Protein AF-A0A920HCJ8-F1 (afdb_monomer)

Mean predicted aligned error: 14.23 Å

Structure (mmCIF, N/CA/C/O backbone):
data_AF-A0A920HCJ8-F1
#
_entry.id   AF-A0A920HCJ8-F1
#
loop_
_atom_site.group_PDB
_atom_site.id
_atom_site.type_symbol
_atom_site.label_atom_id
_atom_site.label_alt_id
_atom_site.label_comp_id
_atom_site.label_asym_id
_atom_site.label_entity_id
_atom_site.label_seq_id
_atom_site.pdbx_PDB_ins_code
_atom_site.Cartn_x
_atom_site.Cartn_y
_atom_site.Cartn_z
_atom_site.occupancy
_atom_site.B_iso_or_equiv
_atom_site.auth_seq_id
_atom_site.auth_comp_id
_atom_site.auth_asym_id
_atom_site.auth_atom_id
_atom_site.pdbx_PDB_model_num
ATOM 1 N N . MET A 1 1 ? -16.120 -20.725 -10.514 1.00 60.97 1 MET A N 1
ATOM 2 C CA . MET A 1 1 ? -16.090 -22.097 -9.954 1.00 60.97 1 MET A CA 1
ATOM 3 C C . MET A 1 1 ? -16.339 -23.081 -11.097 1.00 60.97 1 MET A C 1
ATOM 5 O O . MET A 1 1 ? -17.174 -22.766 -11.933 1.00 60.97 1 MET A O 1
ATOM 9 N N . ASN A 1 2 ? -15.599 -24.190 -11.223 1.00 73.88 2 ASN A N 1
ATOM 10 C CA . ASN A 1 2 ? -15.767 -25.123 -12.354 1.00 73.88 2 ASN A CA 1
ATOM 11 C C . ASN A 1 2 ? -16.907 -26.136 -12.095 1.00 73.88 2 ASN A C 1
ATOM 13 O O . ASN A 1 2 ? -17.261 -26.405 -10.947 1.00 73.88 2 ASN A O 1
ATOM 17 N N . GLY A 1 3 ? -17.492 -26.701 -13.159 1.00 80.06 3 GLY A N 1
ATOM 18 C CA . GLY A 1 3 ? -18.642 -27.615 -13.047 1.00 80.06 3 GLY A CA 1
ATOM 19 C C . GLY A 1 3 ? -18.349 -28.904 -12.266 1.00 80.06 3 GLY A C 1
ATOM 20 O O . GLY A 1 3 ? -19.231 -29.440 -11.601 1.00 80.06 3 GLY A O 1
ATOM 21 N N . ALA A 1 4 ? -17.092 -29.360 -12.268 1.00 82.44 4 ALA A N 1
ATOM 22 C CA . ALA A 1 4 ? -16.659 -30.523 -11.497 1.00 82.44 4 ALA A CA 1
ATOM 23 C C . ALA A 1 4 ? -16.806 -30.309 -9.978 1.00 82.44 4 ALA A C 1
ATOM 25 O O . ALA A 1 4 ? -17.226 -31.226 -9.274 1.00 82.44 4 ALA A O 1
ATOM 26 N N . LEU A 1 5 ? -16.522 -29.103 -9.474 1.00 83.00 5 LEU A N 1
ATOM 27 C CA . LEU A 1 5 ? -16.681 -28.772 -8.055 1.00 83.00 5 LEU A CA 1
ATOM 28 C C . LEU A 1 5 ? -18.153 -28.670 -7.643 1.00 83.00 5 LEU A C 1
ATOM 30 O O . LEU A 1 5 ? -18.523 -29.201 -6.602 1.00 83.00 5 LEU A O 1
ATOM 34 N N . LEU A 1 6 ? -19.007 -28.072 -8.481 1.00 83.44 6 LEU A N 1
ATOM 35 C CA . LEU A 1 6 ? -20.452 -27.982 -8.217 1.00 83.44 6 LEU A CA 1
ATOM 36 C C . LEU A 1 6 ? -21.124 -29.358 -8.100 1.00 83.44 6 LEU A C 1
ATOM 38 O O . LEU A 1 6 ? -22.095 -29.501 -7.370 1.00 83.44 6 LEU A O 1
ATOM 42 N N . SER A 1 7 ? -20.588 -30.381 -8.774 1.00 87.88 7 SER A N 1
ATOM 43 C CA . SER A 1 7 ? -21.122 -31.749 -8.697 1.00 87.88 7 SER A CA 1
ATOM 44 C C . SER A 1 7 ? -20.817 -32.483 -7.382 1.00 87.88 7 SER A C 1
ATOM 46 O O . SER A 1 7 ? -21.395 -33.536 -7.127 1.00 87.88 7 SER A O 1
ATOM 48 N N . ARG A 1 8 ? -19.890 -31.964 -6.562 1.00 93.19 8 ARG A N 1
ATOM 49 C CA . ARG A 1 8 ? -19.404 -32.616 -5.329 1.00 93.19 8 ARG A CA 1
ATOM 50 C C . ARG A 1 8 ? -19.539 -31.745 -4.083 1.00 93.19 8 ARG A C 1
ATOM 52 O O . ARG A 1 8 ? -19.182 -32.195 -2.999 1.00 93.19 8 ARG A O 1
ATOM 59 N N . LEU A 1 9 ? -20.015 -30.512 -4.232 1.00 90.81 9 LEU A N 1
ATOM 60 C CA . LEU A 1 9 ? -20.154 -29.551 -3.146 1.00 90.81 9 LEU A CA 1
ATOM 61 C C . LEU A 1 9 ? -21.600 -29.084 -3.046 1.00 90.81 9 LEU A C 1
ATOM 63 O O . LEU A 1 9 ? -22.228 -28.741 -4.045 1.00 90.81 9 LEU A O 1
ATOM 67 N N . GLN A 1 10 ? -22.103 -29.031 -1.818 1.00 90.81 10 GLN A N 1
ATOM 68 C CA . GLN A 1 10 ? -23.392 -28.428 -1.526 1.00 90.81 10 GLN A CA 1
ATOM 69 C C . GLN A 1 10 ? -23.231 -26.907 -1.498 1.00 90.81 10 GLN A C 1
ATOM 71 O O . GLN A 1 10 ? -22.425 -26.373 -0.738 1.00 90.81 10 GLN A O 1
ATOM 76 N N . VAL A 1 11 ? -23.991 -26.209 -2.340 1.00 89.62 11 VAL A N 1
ATOM 77 C CA . VAL A 1 11 ? -24.037 -24.745 -2.342 1.00 89.62 11 VAL A CA 1
ATOM 78 C C . VAL A 1 11 ? -25.153 -24.307 -1.406 1.00 89.62 11 VAL A C 1
ATOM 80 O O . VAL A 1 11 ? -26.310 -24.673 -1.602 1.00 89.62 11 VAL A O 1
ATOM 83 N N . LEU A 1 12 ? -24.794 -23.531 -0.389 1.00 94.00 12 LEU A N 1
ATOM 84 C CA . LEU A 1 12 ? -25.735 -22.920 0.541 1.00 94.00 12 LEU A CA 1
ATOM 85 C C . LEU A 1 12 ? -25.806 -21.424 0.248 1.00 94.00 12 LEU A C 1
ATOM 87 O O . LEU A 1 12 ? -24.774 -20.766 0.111 1.00 94.00 12 LEU A O 1
ATOM 91 N N . VAL A 1 13 ? -27.025 -20.897 0.149 1.00 89.94 13 VAL A N 1
ATOM 92 C CA . VAL A 1 13 ? -27.260 -19.454 0.085 1.00 89.94 13 VAL A CA 1
ATOM 93 C C . VAL A 1 13 ? -27.390 -18.958 1.516 1.00 89.94 13 VAL A C 1
ATOM 95 O O . VAL A 1 13 ? -28.238 -19.440 2.264 1.00 89.94 13 VAL A O 1
ATOM 98 N N . LEU A 1 14 ? -26.528 -18.020 1.895 1.00 92.12 14 LEU A N 1
ATOM 99 C CA . LEU A 1 14 ? -26.624 -17.316 3.166 1.00 92.12 14 LEU A CA 1
ATOM 100 C C . LEU A 1 14 ? -27.266 -15.954 2.918 1.00 92.12 14 LEU A C 1
ATOM 102 O O . LEU A 1 14 ? -26.974 -15.300 1.916 1.00 92.12 14 LEU A O 1
ATOM 106 N N . HIS A 1 15 ? -28.137 -15.546 3.832 1.00 88.19 15 HIS A N 1
ATOM 107 C CA . HIS A 1 15 ? -28.760 -14.230 3.817 1.00 88.19 15 HIS A CA 1
ATOM 108 C C . HIS A 1 15 ? -28.046 -13.298 4.805 1.00 88.19 15 HIS A C 1
ATOM 110 O O . HIS A 1 15 ? -27.474 -13.793 5.782 1.00 88.19 15 HIS A O 1
ATOM 116 N N . PRO A 1 16 ? -28.071 -11.974 4.565 1.00 86.69 16 PRO A N 1
ATOM 117 C CA . PRO A 1 16 ? -27.632 -10.996 5.553 1.00 86.69 16 PRO A CA 1
ATOM 118 C C . PRO A 1 16 ? -28.356 -11.206 6.883 1.00 86.69 16 PRO A C 1
ATOM 120 O O . PRO A 1 16 ? -29.522 -11.608 6.905 1.00 86.69 16 PRO A O 1
ATOM 123 N N . LEU A 1 17 ? -27.655 -10.944 7.984 1.00 94.38 17 LEU A N 1
ATOM 124 C CA . LEU A 1 17 ? -28.251 -11.022 9.311 1.00 94.38 17 LEU A CA 1
ATOM 125 C C . LEU A 1 17 ? -29.300 -9.921 9.470 1.00 94.38 17 LEU A C 1
ATOM 127 O O . LEU A 1 17 ? -29.073 -8.778 9.079 1.00 94.38 17 LEU A O 1
ATOM 131 N N . ASP A 1 18 ? -30.441 -10.256 10.062 1.00 93.62 18 ASP A N 1
ATOM 132 C CA . ASP A 1 18 ? -31.405 -9.235 10.447 1.00 93.62 18 ASP A CA 1
ATOM 133 C C . ASP A 1 18 ? -30.929 -8.477 11.699 1.00 93.62 18 ASP A C 1
ATOM 135 O O . ASP A 1 18 ? -29.973 -8.857 12.385 1.00 93.62 18 ASP A O 1
ATOM 139 N N . THR A 1 19 ? -31.603 -7.370 12.006 1.00 92.56 19 THR A N 1
ATOM 140 C CA . THR A 1 19 ? -31.267 -6.536 13.165 1.00 92.56 19 THR A CA 1
ATOM 141 C C . THR A 1 19 ? -31.318 -7.325 14.475 1.00 92.56 19 THR A C 1
ATOM 143 O O . THR A 1 19 ? -30.506 -7.082 15.362 1.00 92.56 19 THR A O 1
ATOM 146 N N . VAL A 1 20 ? -32.225 -8.300 14.598 1.00 96.06 20 VAL A N 1
ATOM 147 C CA . VAL A 1 20 ? -32.363 -9.124 15.808 1.00 96.06 20 VAL A CA 1
ATOM 148 C C . VAL A 1 20 ? -31.129 -10.008 15.998 1.00 96.06 20 VAL A C 1
ATOM 150 O O . VAL A 1 20 ? -30.543 -10.018 17.080 1.00 96.06 20 VAL A O 1
ATOM 153 N N . ALA A 1 21 ? -30.683 -10.687 14.942 1.00 97.19 21 ALA A N 1
ATOM 154 C CA . ALA A 1 21 ? -29.476 -11.501 14.956 1.00 97.19 21 ALA A CA 1
ATOM 155 C C . ALA A 1 21 ? -28.216 -10.661 15.220 1.00 97.19 21 ALA A C 1
ATOM 157 O O . ALA A 1 21 ? -27.329 -11.088 15.958 1.00 97.19 21 ALA A O 1
ATOM 158 N N . LEU A 1 22 ? -28.137 -9.446 14.670 1.00 97.00 22 LEU A N 1
ATOM 159 C CA . LEU A 1 22 ? -27.031 -8.522 14.946 1.00 97.00 22 LEU A CA 1
ATOM 160 C C . LEU A 1 22 ? -27.011 -8.072 16.413 1.00 97.00 22 LEU A C 1
ATOM 162 O O . LEU A 1 22 ? -25.954 -8.086 17.041 1.00 97.00 22 LEU A O 1
ATOM 166 N N . LEU A 1 23 ? -28.163 -7.734 16.994 1.00 97.31 23 LEU A N 1
ATOM 167 C CA . LEU A 1 23 ? -28.253 -7.398 18.418 1.00 97.31 23 LEU A CA 1
ATOM 168 C C . LEU A 1 23 ? -27.886 -8.591 19.312 1.00 97.31 23 LEU A C 1
ATOM 170 O O . LEU A 1 23 ? -27.255 -8.402 20.352 1.00 97.31 23 LEU A O 1
ATOM 174 N N . GLU A 1 24 ? -28.200 -9.819 18.894 1.00 97.75 24 GLU A N 1
ATOM 175 C CA . GLU A 1 24 ? -27.763 -11.024 19.601 1.00 97.75 24 GLU A CA 1
ATOM 176 C C . GLU A 1 24 ? -26.235 -11.195 19.553 1.00 97.75 24 GLU A C 1
ATOM 178 O O . GLU A 1 24 ? -25.614 -11.513 20.571 1.00 97.75 24 GLU A O 1
ATOM 183 N N . ILE A 1 25 ? -25.604 -10.938 18.402 1.00 97.81 25 ILE A N 1
ATOM 184 C CA . ILE A 1 25 ? -24.138 -10.928 18.279 1.00 97.81 25 ILE A CA 1
ATOM 185 C C . ILE A 1 25 ? -23.525 -9.866 19.194 1.00 97.81 25 ILE A C 1
ATOM 187 O O . ILE A 1 25 ? -22.570 -10.174 19.906 1.00 97.81 25 ILE A O 1
ATOM 191 N N . LEU A 1 26 ? -24.086 -8.652 19.225 1.00 97.44 26 LEU A N 1
ATOM 192 C CA . LEU A 1 26 ? -23.642 -7.579 20.117 1.00 97.44 26 LEU A CA 1
ATOM 193 C C . LEU A 1 26 ? -23.686 -8.023 21.587 1.00 97.44 26 LEU A C 1
ATOM 195 O O . LEU A 1 26 ? -22.692 -7.893 22.298 1.00 97.44 26 LEU A O 1
ATOM 199 N N . SER A 1 27 ? -24.799 -8.608 22.033 1.00 96.62 27 SER A N 1
ATOM 200 C CA . SER A 1 27 ? -24.924 -9.117 23.404 1.00 96.62 27 SER A CA 1
ATOM 201 C C . SER A 1 27 ? -23.908 -10.215 23.722 1.00 96.62 27 SER A C 1
ATOM 203 O O . SER A 1 27 ? -23.328 -10.220 24.807 1.00 96.62 27 SER A O 1
ATOM 205 N N . ARG A 1 28 ? -23.645 -11.136 22.786 1.00 97.44 28 ARG A N 1
ATOM 206 C CA . ARG A 1 28 ? -22.612 -12.170 22.965 1.00 97.44 28 ARG A CA 1
ATOM 207 C C . ARG A 1 28 ? -21.209 -11.567 23.044 1.00 97.44 28 ARG A C 1
ATOM 209 O O . ARG A 1 28 ? -20.401 -12.034 23.843 1.00 97.44 28 ARG A O 1
ATOM 216 N N . ALA A 1 29 ? -20.929 -10.533 22.252 1.00 96.31 29 ALA A N 1
ATOM 217 C CA . ALA A 1 29 ? -19.653 -9.829 22.280 1.00 96.31 29 ALA A CA 1
ATOM 218 C C . ALA A 1 29 ? -19.413 -9.148 23.636 1.00 96.31 29 ALA A C 1
ATOM 220 O O . ALA A 1 29 ? -18.341 -9.302 24.209 1.00 96.31 29 ALA A O 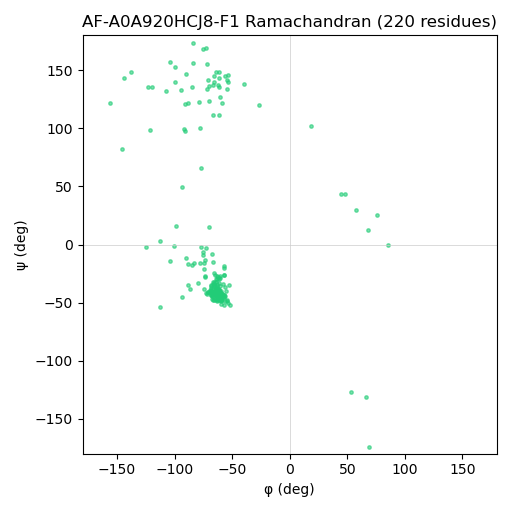1
ATOM 221 N N . GLU A 1 30 ? -20.421 -8.481 24.201 1.00 95.12 30 GLU A N 1
ATOM 222 C CA . GLU A 1 30 ? -20.334 -7.857 25.531 1.00 95.12 30 GLU A CA 1
ATOM 223 C C . GLU A 1 30 ? -20.091 -8.881 26.649 1.00 95.12 30 GLU A C 1
ATOM 225 O O . GLU A 1 30 ? -19.275 -8.649 27.541 1.00 95.12 30 GLU A O 1
ATOM 230 N N . ILE A 1 31 ? -20.745 -10.048 26.578 1.00 96.00 31 ILE A N 1
ATOM 231 C CA . ILE A 1 31 ? -20.495 -11.159 27.510 1.00 96.00 31 ILE A CA 1
ATOM 232 C C . ILE A 1 31 ? -19.038 -11.628 27.405 1.00 96.00 31 ILE A C 1
ATOM 234 O O . ILE A 1 31 ? -18.386 -11.825 28.428 1.00 96.00 31 ILE A O 1
ATOM 238 N N . GLN A 1 32 ? -18.520 -11.781 26.183 1.00 94.81 32 GLN A N 1
ATOM 239 C CA . GLN A 1 32 ? -17.147 -12.231 25.943 1.00 94.81 32 GLN A CA 1
ATOM 240 C C . GLN A 1 32 ? -16.100 -11.199 26.389 1.00 94.81 32 GLN A C 1
ATOM 242 O O . GLN A 1 32 ? -15.044 -11.578 26.892 1.00 94.81 32 GLN A O 1
ATOM 247 N N . LEU A 1 33 ? -16.394 -9.908 26.222 1.00 90.25 33 LEU A N 1
ATOM 248 C CA . LEU A 1 33 ? -15.559 -8.797 26.686 1.00 90.25 33 LEU A CA 1
ATOM 249 C C . LEU A 1 33 ? -15.641 -8.584 28.205 1.00 90.25 33 LEU A C 1
ATOM 251 O O . LEU A 1 33 ? -14.813 -7.877 28.774 1.00 90.25 33 LEU A O 1
ATOM 255 N N . GLY A 1 34 ? -16.647 -9.160 28.870 1.00 90.88 34 GLY A N 1
ATOM 256 C CA . GLY A 1 34 ? -16.898 -8.955 30.296 1.00 90.88 34 GLY A CA 1
ATOM 257 C C . GLY A 1 34 ? -17.363 -7.538 30.646 1.00 90.88 34 GLY A C 1
ATOM 258 O O . GLY A 1 34 ? -17.383 -7.178 31.822 1.00 90.88 34 GLY A O 1
ATOM 259 N N . THR A 1 35 ? -17.736 -6.728 29.652 1.00 89.12 35 THR A N 1
ATOM 260 C CA . THR A 1 35 ? -18.227 -5.363 29.847 1.00 89.12 35 THR A CA 1
ATOM 261 C C . THR A 1 35 ? -19.314 -5.027 28.835 1.00 89.12 35 THR A C 1
ATOM 263 O O . THR A 1 35 ? -19.256 -5.439 27.675 1.00 89.12 35 THR A O 1
ATOM 266 N N . ARG A 1 36 ? -20.314 -4.261 29.276 1.00 92.19 36 ARG A N 1
ATOM 267 C CA . ARG A 1 36 ? -21.363 -3.730 28.402 1.00 92.19 36 ARG A CA 1
ATOM 268 C C . ARG A 1 36 ? -20.857 -2.437 27.771 1.00 92.19 36 ARG A C 1
ATOM 270 O O . ARG A 1 36 ? -20.289 -1.603 28.474 1.00 92.19 36 ARG A O 1
ATOM 277 N N . LEU A 1 37 ? -21.072 -2.252 26.470 1.00 92.94 37 LEU A N 1
ATOM 278 C CA . LEU A 1 37 ? -20.744 -0.979 25.838 1.00 92.94 37 LEU A CA 1
ATOM 279 C C . LEU A 1 37 ? -21.666 0.118 26.401 1.00 92.94 37 LEU A C 1
ATOM 281 O O . LEU A 1 37 ? -22.862 -0.144 26.582 1.00 92.94 37 LEU A O 1
ATOM 285 N N . PRO A 1 38 ? -21.154 1.336 26.657 1.00 94.50 38 PRO A N 1
ATOM 286 C CA . PRO A 1 38 ? -21.944 2.438 27.199 1.00 94.50 38 PRO A CA 1
ATOM 287 C C . PRO A 1 38 ? -22.821 3.053 26.102 1.00 94.50 38 PRO A C 1
ATOM 289 O O . PRO A 1 38 ? -22.610 4.182 25.682 1.00 94.50 38 PRO A O 1
ATOM 292 N N . LEU A 1 39 ? -23.783 2.286 25.589 1.00 95.75 39 LEU A N 1
ATOM 293 C CA . LEU A 1 39 ? -24.698 2.669 24.514 1.00 95.75 39 LEU A CA 1
ATOM 294 C C . LEU A 1 39 ? -26.137 2.603 25.017 1.00 95.75 39 LEU A C 1
ATOM 296 O O . LEU A 1 39 ? -26.528 1.608 25.636 1.00 95.75 39 LEU A O 1
ATOM 300 N N . ASP A 1 40 ? -26.935 3.620 24.702 1.00 96.25 40 ASP A N 1
ATOM 301 C CA . ASP A 1 40 ? -28.381 3.544 24.884 1.00 96.25 40 ASP A CA 1
ATOM 302 C C . ASP A 1 40 ? -29.027 2.613 23.836 1.00 96.25 40 ASP A C 1
ATOM 304 O O . ASP A 1 40 ? -28.395 2.180 22.869 1.00 96.25 40 ASP A O 1
ATOM 308 N N . GLU A 1 41 ? -30.304 2.268 24.013 1.00 95.19 41 GLU A N 1
ATOM 309 C CA . GLU A 1 41 ? -30.983 1.341 23.096 1.00 95.19 41 GLU A CA 1
ATOM 310 C C . GLU A 1 41 ? -31.083 1.885 21.659 1.00 95.19 41 GLU A C 1
ATOM 312 O O . GLU A 1 41 ? -31.041 1.111 20.700 1.00 95.19 41 GLU A O 1
ATOM 317 N N . ASN A 1 42 ? -31.151 3.206 21.469 1.00 95.31 42 ASN A N 1
ATOM 318 C CA . ASN A 1 42 ? -31.166 3.798 20.131 1.00 95.31 42 ASN A CA 1
ATOM 319 C C . ASN A 1 42 ? -29.794 3.661 19.461 1.00 95.31 42 ASN A C 1
ATOM 321 O O . ASN A 1 42 ? -29.723 3.325 18.282 1.00 95.31 42 ASN A O 1
ATOM 325 N N . ALA A 1 43 ? -28.709 3.865 20.204 1.00 95.81 43 ALA A N 1
ATOM 326 C CA . ALA A 1 43 ? -27.336 3.717 19.751 1.00 95.81 43 ALA A CA 1
ATOM 327 C C . ALA A 1 43 ? -26.994 2.252 19.462 1.00 95.81 43 ALA A C 1
ATOM 329 O O . ALA A 1 43 ? -26.333 1.964 18.470 1.00 95.81 43 ALA A O 1
ATOM 330 N N . ARG A 1 44 ? -27.503 1.302 20.256 1.00 96.50 44 ARG A N 1
ATOM 331 C CA . ARG A 1 44 ? -27.375 -0.139 19.967 1.00 96.50 44 ARG A CA 1
ATOM 332 C C . ARG A 1 44 ? -28.056 -0.510 18.652 1.00 96.50 44 ARG A C 1
ATOM 334 O O . ARG A 1 44 ? -27.464 -1.204 17.827 1.00 96.50 44 ARG A O 1
ATOM 341 N N . ASN A 1 45 ? -29.271 -0.006 18.428 1.00 94.56 45 ASN A N 1
ATOM 342 C CA . ASN A 1 45 ? -29.975 -0.186 17.159 1.00 94.56 45 ASN A CA 1
ATOM 343 C C . ASN A 1 45 ? -29.242 0.499 16.000 1.00 94.56 45 ASN A C 1
ATOM 345 O O . ASN A 1 45 ? -29.103 -0.095 14.934 1.00 94.56 45 ASN A O 1
ATOM 349 N N . ALA A 1 46 ? -28.719 1.708 16.209 1.00 92.56 46 ALA A N 1
ATOM 350 C CA . ALA A 1 46 ? -27.914 2.411 15.217 1.00 92.56 46 ALA A CA 1
ATOM 351 C C . ALA A 1 46 ? -26.652 1.615 14.853 1.00 92.56 46 ALA A C 1
ATOM 353 O O . ALA A 1 46 ? -26.354 1.463 13.674 1.00 92.56 46 ALA A O 1
ATOM 354 N N . LEU A 1 47 ? -25.963 1.025 15.834 1.00 93.69 47 LEU A N 1
ATOM 355 C CA . LEU A 1 47 ? -24.788 0.179 15.620 1.00 93.69 47 LEU A CA 1
ATOM 356 C C . LEU A 1 47 ? -25.117 -1.065 14.778 1.00 93.69 47 LEU A C 1
ATOM 358 O O . LEU A 1 47 ? -24.365 -1.413 13.868 1.00 93.69 47 LEU A O 1
ATOM 362 N N . ALA A 1 48 ? -26.256 -1.711 15.046 1.00 93.06 48 ALA A N 1
ATOM 363 C CA . ALA A 1 48 ? -26.738 -2.840 14.253 1.00 93.06 48 ALA A CA 1
ATOM 364 C C . ALA A 1 48 ? -27.118 -2.417 12.822 1.00 93.06 48 ALA A C 1
ATOM 366 O O . ALA A 1 48 ? -26.757 -3.099 11.866 1.00 93.06 48 ALA A O 1
ATOM 367 N N . LEU A 1 49 ? -27.784 -1.270 12.657 1.00 86.81 49 LEU A N 1
ATOM 368 C CA . LEU A 1 49 ? -28.114 -0.713 11.340 1.00 86.81 49 LEU A CA 1
ATOM 369 C C . LEU A 1 49 ? -26.859 -0.348 10.539 1.00 86.81 49 LEU A C 1
ATOM 371 O O . LEU A 1 49 ? -26.802 -0.626 9.347 1.00 86.81 49 LEU A O 1
ATOM 375 N N . MET A 1 50 ? -25.832 0.210 11.186 1.00 83.69 50 MET A N 1
ATOM 376 C CA . MET A 1 50 ? -24.543 0.505 10.549 1.00 83.69 50 MET A CA 1
ATOM 377 C C . MET A 1 50 ? -23.852 -0.752 10.017 1.00 83.69 50 MET A C 1
ATOM 379 O O . MET A 1 50 ? -23.058 -0.647 9.085 1.00 83.69 50 MET A O 1
ATOM 383 N N . ALA A 1 51 ? -24.120 -1.917 10.614 1.00 84.12 51 ALA A N 1
ATOM 384 C CA . ALA A 1 51 ? -23.537 -3.177 10.187 1.00 84.12 51 ALA A CA 1
ATOM 385 C C . ALA A 1 51 ? -24.257 -3.854 9.020 1.00 84.12 51 ALA A C 1
ATOM 387 O O . ALA A 1 51 ? -23.660 -4.729 8.400 1.00 84.12 51 ALA A O 1
ATOM 388 N N . ASP A 1 52 ? -25.492 -3.447 8.715 1.00 83.62 52 ASP A N 1
ATOM 389 C CA . ASP A 1 52 ? -26.251 -3.838 7.517 1.00 83.62 52 ASP A CA 1
ATOM 390 C C . ASP A 1 52 ? -26.177 -5.343 7.176 1.00 83.62 52 ASP A C 1
ATOM 392 O O . ASP A 1 52 ? -25.962 -5.771 6.043 1.00 83.62 52 ASP A O 1
ATOM 396 N N . GLY A 1 53 ? -26.295 -6.180 8.208 1.00 81.81 53 GLY A N 1
ATOM 397 C CA . GLY A 1 53 ? -26.278 -7.638 8.087 1.00 81.81 53 GLY A CA 1
ATOM 398 C C . GLY A 1 53 ? -24.899 -8.307 8.071 1.00 81.81 53 GLY A C 1
ATOM 399 O O . GLY A 1 53 ? -24.848 -9.540 8.045 1.00 81.81 53 GLY A O 1
ATOM 400 N N . ASP A 1 54 ? -23.796 -7.553 8.154 1.00 87.88 54 ASP A N 1
ATOM 401 C CA . ASP A 1 54 ? -22.431 -8.072 8.333 1.00 87.88 54 ASP A CA 1
ATOM 402 C C . ASP A 1 54 ? -22.054 -8.142 9.828 1.00 87.88 54 ASP A C 1
ATOM 404 O O . ASP A 1 54 ? -21.623 -7.172 10.458 1.00 87.88 54 ASP A O 1
ATOM 408 N N . GLY A 1 55 ? -22.162 -9.342 10.404 1.00 89.12 55 GLY A N 1
ATOM 409 C CA . GLY A 1 55 ? -21.806 -9.589 11.804 1.00 89.12 55 GLY A CA 1
ATOM 410 C C . GLY A 1 55 ? -20.316 -9.410 12.120 1.00 89.12 55 GLY A C 1
ATOM 411 O O . GLY A 1 55 ? -19.971 -9.077 13.251 1.00 89.12 55 GLY A O 1
ATOM 412 N N . ARG A 1 56 ? -19.414 -9.582 11.147 1.00 88.62 56 ARG A N 1
ATOM 413 C CA . ARG A 1 56 ? -17.978 -9.334 11.355 1.00 88.62 56 ARG A CA 1
ATOM 414 C C . ARG A 1 56 ? -17.712 -7.837 11.436 1.00 88.62 56 ARG A C 1
ATOM 416 O O . ARG A 1 56 ? -16.948 -7.402 12.290 1.00 88.62 56 ARG A O 1
ATOM 423 N N . TYR A 1 57 ? -18.351 -7.052 10.575 1.00 82.88 57 TYR A N 1
ATOM 424 C CA . TYR A 1 57 ? -18.241 -5.601 10.642 1.00 82.88 57 TYR A CA 1
ATOM 425 C C . TYR A 1 57 ? -18.807 -5.050 11.958 1.00 82.88 57 TYR A C 1
ATOM 427 O O . TYR A 1 57 ? -18.162 -4.207 12.577 1.00 82.88 57 TYR A O 1
ATOM 435 N N . LEU A 1 58 ? -19.934 -5.586 12.445 1.00 93.75 58 LEU A N 1
ATOM 436 C CA . LEU A 1 58 ? -20.454 -5.261 13.778 1.00 93.75 58 LEU A CA 1
ATOM 437 C C . LEU A 1 58 ? -19.408 -5.497 14.879 1.00 93.75 58 LEU A C 1
ATOM 439 O O . LEU A 1 58 ? -19.187 -4.618 15.707 1.00 93.75 58 LEU A O 1
ATOM 443 N N . LEU A 1 59 ? -18.750 -6.661 14.883 1.00 94.25 59 LEU A N 1
ATOM 444 C CA . LEU A 1 59 ? -17.724 -6.984 15.881 1.00 94.25 59 LEU A CA 1
ATOM 445 C C . LEU A 1 59 ? -16.527 -6.025 15.819 1.00 94.25 59 LEU A C 1
ATOM 447 O O . LEU A 1 59 ? -16.039 -5.615 16.866 1.00 94.25 59 LEU A O 1
ATOM 451 N N . ASN A 1 60 ? -16.116 -5.592 14.624 1.00 87.12 60 ASN A N 1
ATOM 452 C CA . ASN A 1 60 ? -15.062 -4.581 14.481 1.00 87.12 60 ASN A CA 1
ATOM 453 C C . ASN A 1 60 ? -15.479 -3.221 15.075 1.00 87.12 60 ASN A C 1
ATOM 455 O O . ASN A 1 60 ? -14.659 -2.524 15.671 1.00 87.12 60 ASN A O 1
ATOM 459 N N . LEU A 1 61 ? -16.750 -2.822 14.919 1.00 89.50 61 LEU A N 1
ATOM 460 C CA . LEU A 1 61 ? -17.267 -1.599 15.546 1.00 89.50 61 LEU A CA 1
ATOM 461 C C . LEU A 1 61 ? -17.292 -1.725 17.076 1.00 89.50 61 LEU A C 1
ATOM 463 O O . LEU A 1 61 ? -16.937 -0.778 17.773 1.00 89.50 61 LEU A O 1
ATOM 467 N N . VAL A 1 62 ? -17.684 -2.893 17.593 1.00 92.81 62 VAL A N 1
ATOM 468 C CA . VAL A 1 62 ? -17.670 -3.200 19.032 1.00 92.81 62 VAL A CA 1
ATOM 469 C C . VAL A 1 62 ? -16.254 -3.124 19.598 1.0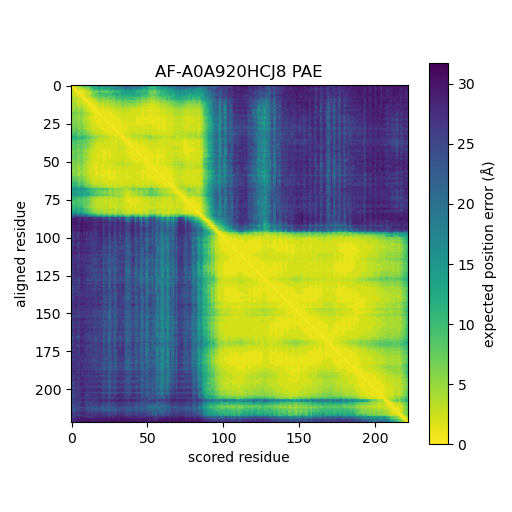0 92.81 62 VAL A C 1
ATOM 471 O O . VAL A 1 62 ? -16.049 -2.480 20.623 1.00 92.81 62 VAL A O 1
ATOM 474 N N . GLU A 1 63 ? -15.281 -3.731 18.919 1.00 89.81 63 GLU A N 1
ATOM 475 C CA . GLU A 1 63 ? -13.866 -3.680 19.296 1.00 89.81 63 GLU A CA 1
ATOM 476 C C . GLU A 1 63 ? -13.351 -2.236 19.324 1.00 89.81 63 GLU A C 1
ATOM 478 O O . GLU A 1 63 ? -12.801 -1.806 20.333 1.00 89.81 63 GLU A O 1
ATOM 483 N N . SER A 1 64 ? -13.655 -1.446 18.287 1.00 85.56 64 SER A N 1
ATOM 484 C CA . SER A 1 64 ? -13.278 -0.024 18.228 1.00 85.56 64 SER A CA 1
ATOM 485 C C . SER A 1 64 ? -13.828 0.769 19.422 1.00 85.56 64 SER A C 1
ATOM 487 O O . SER A 1 64 ? -13.126 1.578 20.023 1.00 85.56 64 SER A O 1
ATOM 489 N N . LEU A 1 65 ? -15.092 0.537 19.796 1.00 88.19 65 LEU A N 1
ATOM 490 C CA . LEU A 1 65 ? -15.710 1.196 20.952 1.00 88.19 65 LEU A CA 1
ATOM 491 C C . LEU A 1 65 ? -15.105 0.743 22.282 1.00 88.19 65 LEU A C 1
ATOM 493 O O . LEU A 1 65 ? -14.997 1.547 23.208 1.00 88.19 65 LEU A O 1
ATOM 497 N N . HIS A 1 66 ? -14.713 -0.527 22.376 1.00 86.62 66 HIS A N 1
ATOM 498 C CA . HIS A 1 66 ? -14.054 -1.075 23.554 1.00 86.62 66 HIS A CA 1
ATOM 499 C C . HIS A 1 66 ? -12.650 -0.481 23.747 1.00 86.62 66 HIS A C 1
ATOM 501 O O . HIS A 1 66 ? -12.306 -0.082 24.860 1.00 86.62 66 HIS A O 1
ATOM 507 N N . GLU A 1 67 ? -11.871 -0.338 22.670 1.00 82.44 67 GLU A N 1
ATOM 508 C CA . GLU A 1 67 ? -10.530 0.265 22.695 1.00 82.44 67 GLU A CA 1
ATOM 509 C C . GLU A 1 67 ? -10.530 1.728 23.155 1.00 82.44 67 GLU A C 1
ATOM 511 O O . GLU A 1 67 ? -9.577 2.178 23.792 1.00 82.44 67 GLU A O 1
ATOM 516 N N . PHE A 1 68 ? -11.613 2.473 22.905 1.00 80.75 68 PHE A N 1
ATOM 517 C CA . PHE A 1 68 ? -11.743 3.846 23.398 1.00 80.75 68 PHE A CA 1
ATOM 518 C C . PHE A 1 68 ? -11.870 3.954 24.925 1.00 80.75 68 PHE A C 1
ATOM 520 O O . PHE A 1 68 ? -11.821 5.074 25.437 1.00 80.75 68 PHE A O 1
ATOM 527 N N . ALA A 1 69 ? -12.026 2.834 25.647 1.00 78.44 69 ALA A N 1
ATOM 528 C CA . ALA A 1 69 ? -12.125 2.783 27.108 1.00 78.44 69 ALA A CA 1
ATOM 529 C C . ALA A 1 69 ? -13.129 3.807 27.671 1.00 78.44 69 ALA A C 1
ATOM 531 O O . ALA A 1 69 ? -12.856 4.523 28.638 1.00 78.44 69 ALA A O 1
ATOM 532 N N . LEU A 1 70 ? -14.288 3.906 27.015 1.00 82.38 70 LEU A N 1
ATOM 533 C CA . LEU A 1 70 ? -15.327 4.870 27.357 1.00 82.38 70 LEU A CA 1
ATOM 534 C C . LEU A 1 70 ? -15.842 4.633 28.788 1.00 82.38 70 LEU A C 1
ATOM 536 O O . LEU A 1 70 ? -15.965 3.479 29.213 1.00 82.38 70 LEU A O 1
ATOM 540 N N . PRO A 1 71 ? -16.159 5.704 29.540 1.00 83.94 71 PRO A N 1
ATOM 541 C CA . PRO A 1 71 ? -16.762 5.553 30.855 1.00 83.94 71 PRO A CA 1
ATOM 542 C C . PRO A 1 71 ? -18.127 4.846 30.735 1.00 83.94 71 PRO A C 1
ATOM 544 O O . PRO A 1 71 ? -18.820 5.026 29.735 1.00 83.94 71 PRO A O 1
ATOM 547 N N . PRO A 1 72 ? -18.538 4.054 31.745 1.00 83.88 72 PRO A N 1
ATOM 548 C CA . PRO A 1 72 ? -19.798 3.305 31.706 1.00 83.88 72 PRO A CA 1
ATOM 549 C C . PRO A 1 72 ? -21.039 4.210 31.691 1.00 83.88 72 PRO A C 1
ATOM 551 O O . PRO A 1 72 ? -22.088 3.801 31.203 1.00 83.88 72 PRO A O 1
ATOM 554 N N . GLU A 1 73 ? -20.915 5.434 32.209 1.00 85.88 73 GLU A N 1
ATOM 555 C CA . GLU A 1 73 ? -21.934 6.477 32.131 1.00 85.88 73 GLU A CA 1
ATOM 556 C C . GLU A 1 73 ? -21.289 7.839 31.807 1.00 85.88 73 GLU A C 1
ATOM 558 O O . GLU A 1 73 ? -20.160 8.094 32.246 1.00 85.88 73 GLU A O 1
ATOM 563 N N . PRO A 1 74 ? -21.998 8.737 31.091 1.00 88.44 74 PRO A N 1
ATOM 564 C CA . PRO A 1 74 ? -23.335 8.550 30.508 1.00 88.44 74 PRO A CA 1
ATOM 565 C C . PRO A 1 74 ? -23.334 7.595 29.302 1.00 88.44 74 PRO A C 1
ATOM 567 O O . PRO A 1 74 ? -22.312 7.421 28.642 1.00 88.44 74 PRO A O 1
ATOM 570 N N . LEU A 1 75 ? -24.486 6.972 29.025 1.00 94.12 75 LEU A N 1
ATOM 571 C CA . LEU A 1 75 ? -24.663 6.150 27.826 1.00 94.12 75 LEU A CA 1
ATOM 572 C C . LEU A 1 75 ? -24.680 7.036 26.578 1.00 94.12 75 LEU A C 1
ATOM 574 O O . LEU A 1 75 ? -25.360 8.061 26.567 1.00 94.12 75 LEU A O 1
ATOM 578 N N . LEU A 1 76 ? -23.979 6.603 25.533 1.00 93.88 76 LEU A N 1
ATOM 579 C CA . LEU A 1 76 ? -23.949 7.286 24.250 1.00 93.88 76 LEU A CA 1
ATOM 580 C C . LEU A 1 76 ? -25.279 7.118 23.521 1.00 93.88 76 LEU A C 1
ATOM 582 O O . LEU A 1 76 ? -25.786 5.999 23.384 1.00 93.88 76 LEU A O 1
ATOM 586 N N . ASN A 1 77 ? -25.784 8.226 22.992 1.00 94.06 77 ASN A N 1
ATOM 587 C CA . ASN A 1 77 ? -26.860 8.236 22.005 1.00 94.06 77 ASN A CA 1
ATOM 588 C C . ASN A 1 77 ? -26.304 8.021 20.572 1.00 94.06 77 ASN A C 1
ATOM 590 O O . ASN A 1 77 ? -25.083 7.988 20.384 1.00 94.06 77 ASN A O 1
ATOM 594 N N . PRO A 1 78 ? -27.152 7.866 19.534 1.00 92.00 78 PRO A N 1
ATOM 595 C CA . PRO A 1 78 ? -26.690 7.648 18.159 1.00 92.00 78 PRO A CA 1
ATOM 596 C C . PRO A 1 78 ? -25.737 8.719 17.607 1.00 92.00 78 PRO A C 1
ATOM 598 O O . PRO A 1 78 ? -24.804 8.376 16.881 1.00 92.00 78 PRO A O 1
ATOM 601 N N . ASP A 1 79 ? -25.937 9.994 17.949 1.00 87.19 79 ASP A N 1
ATOM 602 C CA . ASP A 1 79 ? -25.099 11.092 17.455 1.00 87.19 79 ASP A CA 1
ATOM 603 C C . ASP A 1 79 ? -23.713 11.058 18.112 1.00 87.19 79 ASP A C 1
ATOM 605 O O . ASP A 1 79 ? -22.687 11.191 17.444 1.00 87.19 79 ASP A O 1
ATOM 609 N N . GLU A 1 80 ? -23.659 10.813 19.421 1.00 89.38 80 GLU A N 1
ATOM 610 C CA . GLU A 1 80 ? -22.407 10.661 20.166 1.00 89.38 80 GLU A CA 1
ATOM 611 C C . GLU A 1 80 ? -21.652 9.403 19.726 1.00 89.38 80 GLU A C 1
ATOM 613 O O . GLU A 1 80 ? -20.443 9.454 19.484 1.00 89.38 80 GLU A O 1
ATOM 618 N N . LEU A 1 81 ? -22.368 8.291 19.531 1.00 90.06 81 LEU A N 1
ATOM 619 C CA . LEU A 1 81 ? -21.833 7.071 18.934 1.00 90.06 81 LEU A CA 1
ATOM 620 C C . LEU A 1 81 ? -21.197 7.366 17.570 1.00 90.06 81 LEU A C 1
ATOM 622 O O . LEU A 1 81 ? -20.066 6.949 17.318 1.00 90.06 81 LEU A O 1
ATOM 626 N N . ALA A 1 82 ? -21.889 8.113 16.707 1.00 83.69 82 ALA A N 1
ATOM 627 C CA . ALA A 1 82 ? -21.368 8.492 15.402 1.00 83.69 82 ALA A CA 1
ATOM 628 C C . ALA A 1 82 ? -20.095 9.338 15.523 1.00 83.69 82 ALA A C 1
ATOM 630 O O . ALA A 1 82 ? -19.157 9.104 14.769 1.00 83.69 82 ALA A O 1
ATOM 631 N N . VAL A 1 83 ? -19.999 10.255 16.492 1.00 83.06 83 VAL A N 1
ATOM 632 C CA . VAL A 1 83 ? -18.764 11.018 16.758 1.00 83.06 83 VAL A CA 1
ATOM 633 C C . VAL A 1 83 ? -17.619 10.098 17.185 1.00 83.06 83 VAL A C 1
ATOM 635 O O . VAL A 1 83 ? -16.501 10.244 16.689 1.00 83.06 83 VAL A O 1
ATOM 638 N N . HIS A 1 84 ? -17.876 9.137 18.073 1.00 79.31 84 HIS A N 1
ATOM 639 C CA . HIS A 1 84 ? -16.862 8.187 18.535 1.00 79.31 84 HIS A CA 1
ATOM 640 C C . HIS A 1 84 ? -16.398 7.243 17.422 1.00 79.31 84 HIS A C 1
ATOM 642 O O . HIS A 1 84 ? -15.199 7.029 17.262 1.00 79.31 84 HIS A O 1
ATOM 648 N N . LEU A 1 85 ? -17.313 6.755 16.587 1.00 77.50 85 LEU A N 1
ATOM 649 C CA . LEU A 1 85 ? -16.980 5.935 15.421 1.00 77.50 85 LEU A CA 1
ATOM 650 C C . LEU A 1 85 ? -16.366 6.755 14.273 1.00 77.50 85 LEU A C 1
ATOM 652 O O . LEU A 1 85 ? -15.568 6.228 13.501 1.00 77.50 85 LEU A O 1
ATOM 656 N N . ALA A 1 86 ? -16.682 8.049 14.165 1.00 66.50 86 ALA A N 1
ATOM 657 C CA . ALA A 1 86 ? -16.065 8.974 13.213 1.00 66.50 86 ALA A CA 1
ATOM 658 C C . ALA A 1 86 ? -14.645 9.387 13.623 1.00 66.50 86 ALA A C 1
ATOM 660 O O . ALA A 1 86 ? -13.850 9.744 12.756 1.00 66.50 86 ALA A O 1
ATOM 661 N N . ARG A 1 87 ? -14.278 9.258 14.909 1.00 55.09 87 ARG A N 1
ATOM 662 C CA . ARG A 1 87 ? -12.878 9.299 15.383 1.00 55.09 87 ARG A CA 1
ATOM 663 C C . ARG A 1 87 ? -12.063 8.069 14.963 1.00 55.09 87 ARG A C 1
ATOM 665 O O . ARG A 1 87 ? -10.970 7.856 15.485 1.00 55.09 87 ARG A O 1
ATOM 672 N N . ARG A 1 88 ? -12.572 7.289 14.004 1.00 48.81 88 ARG A N 1
ATOM 673 C CA . ARG A 1 88 ? -11.834 6.276 13.254 1.00 48.81 88 ARG A CA 1
ATOM 674 C C . ARG A 1 88 ? -10.422 6.764 12.920 1.00 48.81 88 ARG A C 1
ATOM 676 O O . ARG A 1 88 ? -10.266 7.901 12.456 1.00 48.81 88 ARG A O 1
ATOM 683 N N . PRO A 1 89 ? -9.403 5.903 13.043 1.00 40.66 89 PRO A N 1
ATOM 684 C CA . PRO A 1 89 ? -8.193 6.117 12.281 1.00 40.66 89 PRO A CA 1
ATOM 685 C C . PRO A 1 89 ? -8.619 6.051 10.807 1.00 40.66 89 PRO A C 1
ATOM 687 O O . PRO A 1 89 ? -9.159 5.049 10.353 1.00 40.66 89 PRO A O 1
ATOM 690 N N . LEU A 1 90 ? -8.557 7.209 10.143 1.00 41.44 90 LEU A N 1
ATOM 691 C CA . LEU A 1 90 ? -8.688 7.442 8.702 1.00 41.44 90 LEU A CA 1
ATOM 692 C C . LEU A 1 90 ? -9.351 6.307 7.907 1.00 41.44 90 LEU A C 1
ATOM 694 O O . LEU A 1 90 ? -8.705 5.324 7.569 1.00 41.44 90 LEU A O 1
ATOM 698 N N . ASN A 1 91 ? -10.631 6.508 7.582 1.00 41.56 91 ASN A N 1
ATOM 699 C CA . ASN A 1 91 ? -11.439 5.682 6.686 1.00 41.56 91 ASN A CA 1
ATOM 700 C C . ASN A 1 91 ? -10.621 4.923 5.634 1.00 41.56 91 ASN A C 1
ATOM 702 O O . ASN A 1 91 ? -9.971 5.511 4.773 1.00 41.56 91 ASN A O 1
ATOM 706 N N . TYR A 1 92 ? -10.733 3.603 5.691 1.00 42.59 92 TYR A N 1
ATOM 707 C CA . TYR A 1 92 ? -10.285 2.707 4.647 1.00 42.59 92 TYR A CA 1
ATOM 708 C C . TYR A 1 92 ? -11.472 1.896 4.176 1.00 42.59 92 TYR A C 1
ATOM 710 O O . TYR A 1 92 ? -11.884 0.913 4.795 1.00 42.59 92 TYR A O 1
ATOM 718 N N . ASP A 1 93 ? -12.042 2.343 3.067 1.00 46.75 93 ASP A N 1
ATOM 719 C CA . ASP A 1 93 ? -12.893 1.493 2.263 1.00 46.75 93 ASP A CA 1
ATOM 720 C C . ASP A 1 93 ? -11.987 0.562 1.441 1.00 46.75 93 ASP A C 1
ATOM 722 O O . ASP A 1 93 ? -11.435 0.961 0.415 1.00 46.75 93 ASP A O 1
ATOM 726 N N . ARG A 1 94 ? -11.814 -0.695 1.887 1.00 45.19 94 ARG A N 1
ATOM 727 C CA . ARG A 1 94 ? -11.126 -1.739 1.094 1.00 45.19 94 ARG A CA 1
ATOM 728 C C . ARG A 1 94 ? -11.780 -1.967 -0.275 1.00 45.19 94 ARG A C 1
ATOM 730 O O . ARG A 1 94 ? -11.140 -2.570 -1.135 1.00 45.19 94 ARG A O 1
ATOM 737 N N . ALA A 1 95 ? -13.030 -1.540 -0.469 1.00 48.00 95 ALA A N 1
ATOM 738 C CA . ALA A 1 95 ? -13.768 -1.640 -1.724 1.00 48.00 95 ALA A CA 1
ATOM 739 C C . ALA A 1 95 ? -13.806 -0.319 -2.522 1.00 48.00 95 ALA A C 1
ATOM 741 O O . ALA A 1 95 ? -14.347 -0.307 -3.629 1.00 48.00 95 ALA A O 1
ATOM 742 N N . GLY A 1 96 ? -13.212 0.762 -2.005 1.00 56.00 96 GLY A N 1
ATOM 743 C CA . GLY A 1 96 ? -13.289 2.103 -2.579 1.00 56.00 96 GLY A CA 1
ATOM 744 C C . GLY A 1 96 ? -12.023 2.555 -3.311 1.00 56.00 96 GLY A C 1
ATOM 745 O O . GLY A 1 96 ? -10.904 2.119 -3.030 1.00 56.00 96 GLY A O 1
ATOM 746 N N . ASP A 1 97 ? -12.196 3.514 -4.224 1.00 60.66 97 ASP A N 1
ATOM 747 C CA . ASP A 1 97 ? -11.115 4.161 -4.984 1.00 60.66 97 ASP A CA 1
ATOM 748 C C . ASP A 1 97 ? -10.043 4.822 -4.093 1.00 60.66 97 ASP A C 1
ATOM 750 O O . ASP A 1 97 ? -8.920 5.063 -4.542 1.00 60.66 97 ASP A O 1
ATOM 754 N N . GLU A 1 98 ? -10.348 5.117 -2.823 1.00 70.31 98 GLU A N 1
ATOM 755 C CA . GLU A 1 98 ? -9.438 5.809 -1.902 1.00 70.31 98 GLU A CA 1
ATOM 756 C C . GLU A 1 98 ? -8.140 5.028 -1.655 1.00 70.31 98 GLU A C 1
ATOM 758 O O . GLU A 1 98 ? -7.056 5.614 -1.687 1.00 70.31 98 GLU A O 1
ATOM 763 N N . HIS A 1 99 ? -8.222 3.700 -1.535 1.00 76.50 99 HIS A N 1
ATOM 764 C CA . HIS A 1 99 ? -7.052 2.825 -1.475 1.00 76.50 99 HIS A CA 1
ATOM 765 C C . HIS A 1 99 ? -6.102 3.055 -2.666 1.00 76.50 99 HIS A C 1
ATOM 767 O O . HIS A 1 99 ? -4.893 3.268 -2.505 1.00 76.50 99 HIS A O 1
ATOM 773 N N . TYR A 1 100 ? -6.666 3.050 -3.880 1.00 80.25 100 TYR A N 1
ATOM 774 C CA . TYR A 1 100 ? -5.923 3.260 -5.120 1.00 80.25 100 TYR A CA 1
ATOM 775 C C . TYR A 1 100 ? -5.365 4.681 -5.218 1.00 80.25 100 TYR A C 1
ATOM 777 O O . TYR A 1 100 ? -4.252 4.875 -5.720 1.00 80.25 100 TYR A O 1
ATOM 785 N N . ASN A 1 101 ? -6.091 5.666 -4.693 1.00 88.44 101 ASN A N 1
ATOM 786 C CA . ASN A 1 101 ? -5.643 7.051 -4.644 1.00 88.44 101 ASN A CA 1
ATOM 787 C C . ASN A 1 101 ? -4.436 7.223 -3.716 1.00 88.44 101 ASN A C 1
ATOM 789 O O . ASN A 1 101 ? -3.451 7.836 -4.132 1.00 88.44 101 ASN A O 1
ATOM 793 N N . LEU A 1 102 ? -4.455 6.636 -2.515 1.00 91.00 102 LEU A N 1
ATOM 794 C CA . LEU A 1 102 ? -3.349 6.739 -1.558 1.00 91.00 102 LEU A CA 1
ATOM 795 C C . LEU A 1 102 ? -2.080 6.048 -2.066 1.00 91.00 102 LEU A C 1
ATOM 797 O O . LEU A 1 102 ? -1.014 6.666 -2.088 1.00 91.00 102 LEU A O 1
ATOM 801 N N . ILE A 1 103 ? -2.181 4.810 -2.568 1.00 95.31 103 ILE A N 1
ATOM 802 C CA . ILE A 1 103 ? -1.004 4.130 -3.132 1.00 95.31 103 ILE A CA 1
ATOM 803 C C . ILE A 1 103 ? -0.492 4.839 -4.392 1.00 95.31 103 ILE A C 1
ATOM 805 O O . ILE A 1 103 ? 0.718 4.914 -4.622 1.00 95.31 103 ILE A O 1
ATOM 809 N N . SER A 1 104 ? -1.390 5.401 -5.211 1.00 95.38 104 SER A N 1
ATOM 810 C CA . SER A 1 104 ? -0.983 6.205 -6.361 1.00 95.38 104 SER A CA 1
ATOM 811 C C . SER A 1 104 ? -0.263 7.475 -5.925 1.00 95.38 104 SER A C 1
ATOM 813 O O . SER A 1 104 ? 0.687 7.862 -6.609 1.00 95.38 104 SER A O 1
ATOM 815 N N . ALA A 1 105 ? -0.719 8.137 -4.861 1.00 97.06 105 ALA A N 1
ATOM 816 C CA . ALA A 1 105 ? -0.085 9.332 -4.323 1.00 97.06 105 ALA A CA 1
ATOM 817 C C . ALA A 1 105 ? 1.316 9.000 -3.799 1.00 97.06 105 ALA A C 1
ATOM 819 O O . ALA A 1 105 ? 2.275 9.635 -4.235 1.00 97.06 105 ALA A O 1
ATOM 820 N N . LEU A 1 106 ? 1.459 7.921 -3.019 1.00 98.38 106 LEU A N 1
ATOM 821 C CA . LEU A 1 106 ? 2.754 7.402 -2.569 1.00 98.38 106 LEU A CA 1
ATOM 822 C C . LEU A 1 106 ? 3.722 7.191 -3.744 1.00 98.38 106 LEU A C 1
ATOM 824 O O . LEU A 1 106 ? 4.834 7.715 -3.742 1.00 98.38 106 LEU A O 1
ATOM 828 N N . HIS A 1 107 ? 3.300 6.473 -4.791 1.00 98.31 107 HIS A N 1
ATOM 829 C CA . HIS A 1 107 ? 4.147 6.220 -5.965 1.00 98.31 107 HIS A CA 1
ATOM 830 C C . HIS A 1 107 ? 4.510 7.483 -6.747 1.00 98.31 107 HIS A C 1
ATOM 832 O O . HIS A 1 107 ? 5.622 7.582 -7.266 1.00 98.31 107 HIS A O 1
ATOM 838 N N . LYS A 1 108 ? 3.590 8.444 -6.860 1.00 98.06 108 LYS A N 1
ATOM 839 C CA . LYS A 1 108 ? 3.858 9.723 -7.530 1.00 98.06 108 LYS A CA 1
ATOM 840 C C . LYS A 1 108 ? 4.851 10.566 -6.729 1.00 98.06 108 LYS A C 1
ATOM 842 O O . LYS A 1 108 ? 5.786 11.081 -7.335 1.00 98.06 108 LYS A O 1
ATOM 847 N N . SER A 1 109 ? 4.705 10.635 -5.405 1.00 98.62 109 SER A N 1
ATOM 848 C CA . SER A 1 109 ? 5.659 11.306 -4.513 1.00 98.62 109 SER A CA 1
ATOM 849 C C . SER A 1 109 ? 7.051 10.689 -4.615 1.00 98.62 109 SER A C 1
ATOM 851 O O . SER A 1 109 ? 8.021 11.403 -4.850 1.00 98.62 109 SER A O 1
ATOM 853 N N . LEU A 1 110 ? 7.149 9.355 -4.581 1.00 98.69 110 LEU A N 1
ATOM 854 C CA . LEU A 1 110 ? 8.419 8.655 -4.785 1.00 98.69 110 LEU A CA 1
ATOM 855 C C . LEU A 1 110 ? 9.050 8.985 -6.143 1.00 98.69 110 LEU A C 1
ATOM 857 O O . LEU A 1 110 ? 10.248 9.239 -6.212 1.00 98.69 110 LEU A O 1
ATOM 861 N N . ARG A 1 111 ? 8.266 9.010 -7.230 1.00 98.06 111 ARG A N 1
ATOM 862 C CA . ARG A 1 111 ? 8.763 9.349 -8.577 1.00 98.06 111 ARG A CA 1
ATOM 863 C C . ARG A 1 111 ? 9.241 10.797 -8.681 1.00 98.06 111 ARG A C 1
ATOM 865 O O . ARG A 1 111 ? 10.196 11.059 -9.404 1.00 98.06 111 ARG A O 1
ATOM 872 N N . ALA A 1 112 ? 8.597 11.707 -7.955 1.00 97.75 112 ALA A N 1
ATOM 873 C CA . ALA A 1 112 ? 9.017 13.098 -7.820 1.00 97.75 112 ALA A CA 1
ATOM 874 C C . ALA A 1 112 ? 10.206 13.280 -6.855 1.00 97.75 112 ALA A C 1
ATOM 876 O O . ALA A 1 112 ? 10.687 14.398 -6.700 1.00 97.75 112 ALA A O 1
ATOM 877 N N . SER A 1 113 ? 10.682 12.197 -6.227 1.00 98.06 113 SER A N 1
ATOM 878 C CA . SER A 1 113 ? 11.712 12.213 -5.181 1.00 98.06 113 SER A CA 1
ATOM 879 C C . SER A 1 113 ? 11.342 13.086 -3.972 1.00 98.06 113 SER A C 1
ATOM 881 O O . SER A 1 113 ? 12.216 13.626 -3.299 1.00 98.06 113 SER A O 1
ATOM 883 N N . ASP A 1 114 ? 10.044 13.203 -3.683 1.00 98.44 114 ASP A N 1
ATOM 884 C CA . ASP A 1 114 ? 9.510 13.901 -2.514 1.00 98.44 114 ASP A CA 1
ATOM 885 C C . ASP A 1 114 ? 9.369 12.910 -1.349 1.00 98.44 114 ASP A C 1
ATOM 887 O O . ASP A 1 114 ? 8.426 12.112 -1.286 1.00 98.44 114 ASP A O 1
ATOM 891 N N . CYS A 1 115 ? 10.366 12.918 -0.462 1.00 98.06 115 CYS A N 1
ATOM 892 C CA . CYS A 1 115 ? 10.454 11.997 0.668 1.00 98.06 115 CYS A CA 1
ATOM 893 C C . CYS A 1 115 ? 9.383 12.273 1.730 1.00 98.06 115 CYS A C 1
ATOM 895 O O . CYS A 1 115 ? 8.779 11.331 2.247 1.00 98.06 115 CYS A O 1
ATOM 897 N N . ASP A 1 116 ? 9.123 13.545 2.028 1.00 98.19 116 ASP A N 1
ATOM 898 C CA . ASP A 1 116 ? 8.182 13.950 3.072 1.00 98.19 116 ASP A CA 1
ATOM 899 C C . ASP A 1 116 ? 6.752 13.572 2.680 1.00 98.19 116 ASP A C 1
ATOM 901 O O . ASP A 1 116 ? 6.031 12.935 3.454 1.00 98.19 116 ASP A O 1
ATOM 905 N N . ALA A 1 117 ? 6.357 13.872 1.437 1.00 96.62 117 ALA A N 1
ATOM 906 C CA . ALA A 1 117 ? 5.050 13.477 0.933 1.00 96.62 117 ALA A CA 1
ATOM 907 C C . ALA A 1 117 ? 4.908 11.949 0.865 1.00 96.62 117 ALA A C 1
ATOM 909 O O . ALA A 1 117 ? 3.856 11.413 1.213 1.00 96.62 117 ALA A O 1
ATOM 910 N N . ALA A 1 118 ? 5.955 11.224 0.452 1.00 98.50 118 ALA A N 1
ATOM 911 C CA . ALA A 1 118 ? 5.917 9.765 0.408 1.00 98.50 118 ALA A CA 1
ATOM 912 C C . ALA A 1 118 ? 5.721 9.152 1.807 1.00 98.50 118 ALA A C 1
ATOM 914 O O . ALA A 1 118 ? 4.867 8.281 1.978 1.00 98.50 118 ALA A O 1
ATOM 915 N N . LEU A 1 119 ? 6.442 9.635 2.823 1.00 98.50 119 LEU A N 1
ATOM 916 C CA . LEU A 1 119 ? 6.249 9.197 4.209 1.00 98.50 119 LEU A CA 1
ATOM 917 C C . LEU A 1 119 ? 4.851 9.533 4.732 1.00 98.50 119 LEU A C 1
ATOM 919 O O . LEU A 1 119 ? 4.232 8.696 5.388 1.00 98.50 119 LEU A O 1
ATOM 923 N N . TYR A 1 120 ? 4.321 10.712 4.400 1.00 96.94 120 TYR A N 1
ATOM 924 C CA . TYR A 1 120 ? 2.957 11.085 4.768 1.00 96.94 120 TYR A CA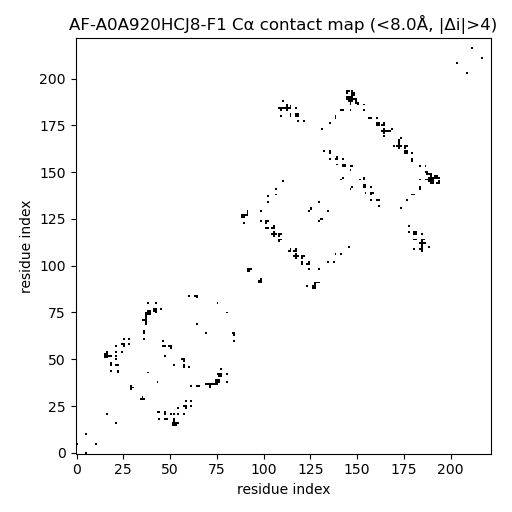 1
ATOM 925 C C . TYR A 1 120 ? 1.922 10.113 4.184 1.00 96.94 120 TYR A C 1
ATOM 927 O O . TYR A 1 120 ? 1.059 9.624 4.915 1.00 96.94 120 TYR A O 1
ATOM 935 N N . TRP A 1 121 ? 2.018 9.777 2.893 1.00 97.00 121 TRP A N 1
ATOM 936 C CA . TRP A 1 121 ? 1.094 8.827 2.269 1.00 97.00 121 TRP A CA 1
ATOM 937 C C . TRP A 1 121 ? 1.250 7.410 2.822 1.00 97.00 121 TRP A C 1
ATOM 939 O O . TRP A 1 121 ? 0.239 6.751 3.052 1.00 97.00 121 TRP A O 1
ATOM 949 N N . LEU A 1 122 ? 2.477 6.961 3.110 1.00 97.75 122 LEU A N 1
ATOM 950 C CA . LEU A 1 122 ? 2.706 5.695 3.812 1.00 97.75 122 LEU A CA 1
ATOM 951 C C . LEU A 1 122 ? 1.994 5.687 5.172 1.00 97.75 122 LEU A C 1
ATOM 953 O O . LEU A 1 122 ? 1.219 4.775 5.446 1.00 97.75 122 LEU A O 1
ATOM 957 N N . ALA A 1 123 ? 2.214 6.712 5.999 1.00 94.31 123 ALA A N 1
ATOM 958 C CA . ALA A 1 123 ? 1.609 6.811 7.325 1.00 94.31 123 ALA A CA 1
ATOM 959 C C . ALA A 1 123 ? 0.07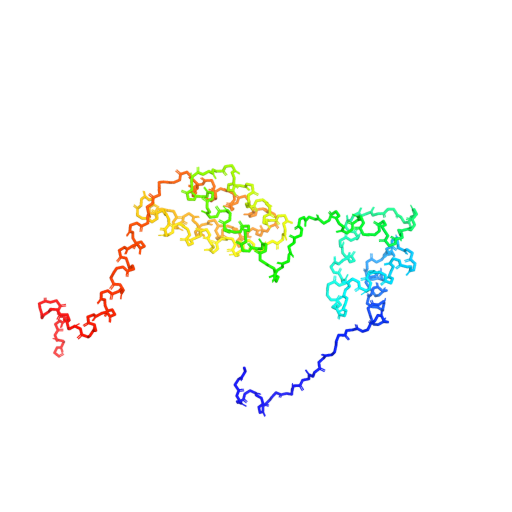6 6.842 7.250 1.00 94.31 123 ALA A C 1
ATOM 961 O O . ALA A 1 123 ? -0.592 6.160 8.021 1.00 94.31 123 ALA A O 1
ATOM 962 N N . ARG A 1 124 ? -0.488 7.576 6.281 1.00 87.69 124 ARG A N 1
ATOM 963 C CA . ARG A 1 124 ? -1.931 7.584 6.001 1.00 87.69 124 ARG A CA 1
ATOM 964 C C . ARG A 1 124 ? -2.457 6.185 5.697 1.00 87.69 124 ARG A C 1
ATOM 966 O O . ARG A 1 124 ? -3.492 5.828 6.238 1.00 87.69 124 ARG A O 1
ATOM 973 N N . MET A 1 125 ? -1.759 5.409 4.868 1.00 90.38 125 MET A N 1
ATOM 974 C CA . MET A 1 125 ? -2.159 4.039 4.533 1.00 90.38 125 MET A CA 1
ATOM 975 C C . MET A 1 125 ? -2.053 3.095 5.737 1.00 90.38 125 MET A C 1
ATOM 977 O O . MET A 1 125 ? -2.979 2.331 5.985 1.00 90.38 125 MET A O 1
ATOM 981 N N . VAL A 1 126 ? -0.964 3.172 6.511 1.00 88.06 126 VAL A N 1
ATOM 982 C CA . VAL A 1 126 ? -0.777 2.347 7.720 1.00 88.06 126 VAL A CA 1
ATOM 983 C C . VAL A 1 126 ? -1.865 2.643 8.751 1.00 88.06 126 VAL A C 1
ATOM 985 O O . VAL A 1 126 ? -2.513 1.719 9.230 1.00 88.06 126 VAL A O 1
ATOM 988 N N . GLN A 1 127 ? -2.136 3.922 9.029 1.00 81.62 127 GLN A N 1
ATOM 989 C CA . GLN A 1 127 ? -3.203 4.316 9.955 1.00 81.62 127 GLN A CA 1
ATOM 990 C C . GLN A 1 127 ? -4.587 3.910 9.450 1.00 81.62 127 GLN A C 1
ATOM 992 O O . GLN A 1 127 ? -5.457 3.568 10.238 1.00 81.62 127 GLN A O 1
ATOM 997 N N . ALA A 1 128 ? -4.783 3.903 8.136 1.00 72.62 128 ALA A N 1
ATOM 998 C CA . ALA A 1 128 ? -6.012 3.430 7.522 1.00 72.62 128 ALA A CA 1
ATOM 999 C C . ALA A 1 128 ? -6.154 1.887 7.579 1.00 72.62 128 ALA A C 1
ATOM 1001 O O . ALA A 1 128 ? -7.171 1.338 7.178 1.00 72.62 128 ALA A O 1
ATOM 1002 N N . GLY A 1 129 ? -5.172 1.138 8.093 1.00 76.50 129 GLY A N 1
ATOM 1003 C CA . GLY A 1 129 ? -5.254 -0.326 8.172 1.00 76.50 129 GLY A CA 1
ATOM 1004 C C . GLY A 1 129 ? -5.035 -1.024 6.824 1.00 76.50 129 GLY A C 1
ATOM 1005 O O . GLY A 1 129 ? -5.514 -2.144 6.593 1.00 76.50 129 GLY A O 1
ATOM 1006 N N . GLU A 1 130 ? -4.311 -0.366 5.916 1.00 84.31 130 GLU A N 1
ATOM 1007 C CA . GLU A 1 130 ? -3.800 -0.990 4.704 1.00 84.31 130 GLU A CA 1
ATOM 1008 C C . GLU A 1 130 ? -2.976 -2.238 5.040 1.00 84.31 130 GLU A C 1
ATOM 1010 O O . GLU A 1 130 ? -2.178 -2.225 5.973 1.00 84.31 130 GLU A O 1
ATOM 1015 N N . ASP A 1 131 ? -3.088 -3.301 4.236 1.00 86.69 131 ASP A N 1
ATOM 1016 C CA . ASP A 1 131 ? -2.150 -4.420 4.373 1.00 86.69 131 ASP A CA 1
ATOM 1017 C C . ASP A 1 131 ? -0.735 -3.959 3.981 1.00 86.69 131 ASP A C 1
ATOM 1019 O O . ASP A 1 131 ? -0.437 -3.737 2.806 1.00 86.69 131 ASP A O 1
ATOM 1023 N N . GLN A 1 132 ? 0.188 -3.866 4.937 1.00 92.50 132 GLN A N 1
ATOM 1024 C CA . GLN A 1 132 ? 1.580 -3.491 4.670 1.00 92.50 132 GLN A CA 1
ATOM 1025 C C . GLN A 1 132 ? 2.256 -4.418 3.650 1.00 92.50 132 GLN A C 1
ATOM 1027 O O . GLN A 1 132 ? 3.135 -3.975 2.906 1.00 92.50 132 GLN A O 1
ATOM 1032 N N . ARG A 1 133 ? 1.822 -5.683 3.518 1.00 93.50 133 ARG A N 1
ATOM 1033 C CA . ARG A 1 133 ? 2.328 -6.575 2.459 1.00 93.50 133 ARG A CA 1
ATOM 1034 C C . ARG A 1 133 ? 1.903 -6.093 1.074 1.00 93.50 133 ARG A C 1
ATOM 1036 O O . ARG A 1 133 ? 2.643 -6.285 0.108 1.00 93.50 133 ARG A O 1
ATOM 1043 N N . TYR A 1 134 ? 0.736 -5.462 0.947 1.00 94.25 134 TYR A N 1
ATOM 1044 C CA . TYR A 1 134 ? 0.339 -4.782 -0.282 1.00 94.25 134 TYR A CA 1
ATOM 1045 C C . TYR A 1 134 ? 1.266 -3.608 -0.589 1.00 94.25 134 TYR A C 1
ATOM 1047 O O . TYR A 1 134 ? 1.786 -3.528 -1.705 1.00 94.25 134 TYR A O 1
ATOM 1055 N N . ILE A 1 135 ? 1.551 -2.759 0.398 1.00 97.31 135 ILE A N 1
ATOM 1056 C CA . ILE A 1 135 ? 2.474 -1.630 0.232 1.00 97.31 135 ILE A CA 1
ATOM 1057 C C . ILE A 1 135 ? 3.862 -2.135 -0.195 1.00 97.31 135 ILE A C 1
ATOM 1059 O O . ILE A 1 135 ? 4.405 -1.672 -1.197 1.00 97.31 135 ILE A O 1
ATOM 1063 N N . LEU A 1 136 ? 4.404 -3.158 0.470 1.00 98.31 136 LEU A N 1
ATOM 1064 C CA . LEU A 1 136 ? 5.704 -3.756 0.141 1.00 98.31 136 LEU A CA 1
ATOM 1065 C C . LEU A 1 136 ? 5.767 -4.323 -1.284 1.00 98.31 136 LEU A C 1
ATOM 1067 O O . LEU A 1 136 ? 6.758 -4.101 -1.985 1.00 98.31 136 LEU A O 1
ATOM 1071 N N . ARG A 1 137 ? 4.702 -4.979 -1.772 1.00 98.25 137 ARG A N 1
ATOM 1072 C CA . ARG A 1 137 ? 4.604 -5.406 -3.185 1.00 98.25 137 ARG A CA 1
ATOM 1073 C C . ARG A 1 137 ? 4.746 -4.219 -4.135 1.00 98.25 137 ARG A C 1
ATOM 1075 O O . ARG A 1 137 ? 5.479 -4.283 -5.124 1.00 98.25 137 ARG A O 1
ATOM 1082 N N . ARG A 1 138 ? 4.050 -3.125 -3.830 1.00 98.19 138 ARG A N 1
ATOM 1083 C CA . ARG A 1 138 ? 4.025 -1.900 -4.637 1.00 98.19 138 ARG A CA 1
ATOM 1084 C C . ARG A 1 138 ? 5.370 -1.165 -4.594 1.00 98.19 138 ARG A C 1
ATOM 1086 O O . ARG A 1 138 ? 5.826 -0.700 -5.639 1.00 98.19 138 ARG A O 1
ATOM 1093 N N . LEU A 1 139 ? 6.039 -1.114 -3.444 1.00 98.56 139 LEU A N 1
ATOM 1094 C CA . LEU A 1 139 ? 7.383 -0.541 -3.293 1.00 98.56 139 LEU A CA 1
ATOM 1095 C C . LEU A 1 139 ? 8.456 -1.389 -3.993 1.00 98.56 139 LEU A C 1
ATOM 1097 O O . LEU A 1 139 ? 9.310 -0.847 -4.691 1.00 98.56 139 LEU A O 1
ATOM 1101 N N . THR A 1 140 ? 8.366 -2.718 -3.908 1.00 98.50 140 THR A N 1
ATOM 1102 C CA . THR A 1 140 ? 9.267 -3.633 -4.633 1.00 98.50 140 THR A CA 1
ATOM 1103 C C . THR A 1 140 ? 9.129 -3.458 -6.144 1.00 98.50 140 THR A C 1
ATOM 1105 O O . THR A 1 140 ? 10.125 -3.411 -6.869 1.00 98.50 140 THR A O 1
ATOM 1108 N N . ARG A 1 141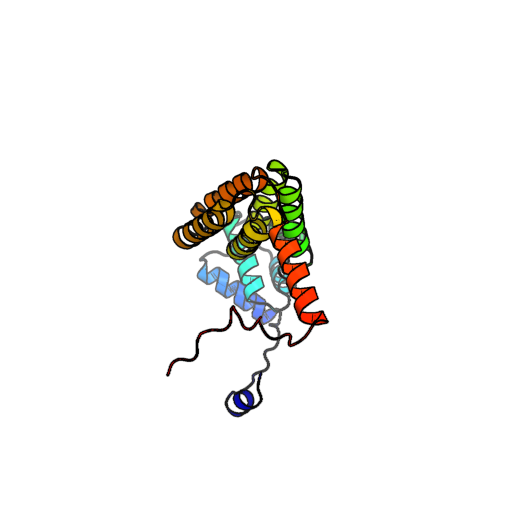 ? 7.894 -3.282 -6.640 1.00 98.12 141 ARG A N 1
ATOM 1109 C CA . ARG A 1 141 ? 7.667 -2.957 -8.051 1.00 98.12 141 ARG A CA 1
ATOM 1110 C C . ARG A 1 141 ? 8.316 -1.625 -8.429 1.00 98.12 141 ARG A C 1
ATOM 1112 O O . ARG A 1 141 ? 9.021 -1.589 -9.437 1.00 98.12 141 ARG A O 1
ATOM 1119 N N . PHE A 1 142 ? 8.129 -0.584 -7.618 1.00 98.50 142 PHE A N 1
ATOM 1120 C CA . PHE A 1 142 ? 8.737 0.734 -7.833 1.00 98.50 142 PHE A CA 1
ATOM 1121 C C . PHE A 1 142 ? 10.267 0.650 -7.923 1.00 98.50 142 PHE A C 1
ATOM 1123 O O . PHE A 1 142 ? 10.853 1.197 -8.853 1.00 98.50 142 PHE A O 1
ATOM 1130 N N . ALA A 1 143 ? 10.908 -0.114 -7.033 1.00 98.50 143 ALA A N 1
ATOM 1131 C CA . ALA A 1 143 ? 12.353 -0.340 -7.065 1.00 98.50 143 ALA A CA 1
ATOM 1132 C C . ALA A 1 143 ? 12.839 -0.893 -8.420 1.00 98.50 143 ALA A C 1
ATOM 1134 O O . ALA A 1 143 ? 13.864 -0.460 -8.939 1.00 98.50 143 ALA A O 1
ATOM 1135 N N . SER A 1 144 ? 12.083 -1.810 -9.032 1.00 97.44 144 SER A N 1
ATOM 1136 C CA . SER A 1 144 ? 12.425 -2.366 -10.350 1.00 97.44 144 SER A CA 1
ATOM 1137 C C . SER A 1 144 ? 12.063 -1.460 -11.537 1.00 97.44 144 SER A C 1
ATOM 1139 O O . SER A 1 144 ? 12.741 -1.499 -12.561 1.00 97.44 144 SER A O 1
ATOM 1141 N N . GLU A 1 145 ? 10.980 -0.686 -11.427 1.00 97.81 145 GLU A N 1
ATOM 1142 C CA . GLU A 1 145 ? 10.370 0.045 -12.545 1.00 97.81 145 GLU A CA 1
ATOM 1143 C C . GLU A 1 145 ? 10.873 1.484 -12.666 1.00 97.81 145 GLU A C 1
ATOM 1145 O O . GLU A 1 145 ? 11.181 1.924 -13.771 1.00 97.81 145 GLU A O 1
ATOM 1150 N N . ASP A 1 146 ? 10.943 2.202 -11.547 1.00 98.19 146 ASP A N 1
ATOM 1151 C CA . ASP A 1 146 ? 11.216 3.641 -11.498 1.00 98.19 146 ASP A CA 1
ATOM 1152 C C . ASP A 1 146 ? 12.656 3.962 -11.056 1.00 98.19 146 ASP A C 1
ATOM 1154 O O . ASP A 1 146 ? 13.115 5.089 -11.237 1.00 98.19 146 ASP A O 1
ATOM 1158 N N . ILE A 1 147 ? 13.386 2.986 -10.504 1.00 98.31 147 ILE A N 1
ATOM 1159 C CA . ILE A 1 147 ? 14.811 3.099 -10.137 1.00 98.31 147 ILE A CA 1
ATOM 1160 C C . ILE A 1 147 ? 15.666 2.191 -11.029 1.00 98.31 147 ILE A C 1
ATOM 1162 O O . ILE A 1 147 ? 16.605 2.654 -11.681 1.00 98.31 147 ILE A O 1
ATOM 1166 N N . GLY A 1 148 ? 15.325 0.900 -11.089 1.00 95.88 148 GLY A N 1
ATOM 1167 C CA . GLY A 1 148 ? 15.928 -0.062 -12.005 1.00 95.88 148 GLY A CA 1
ATOM 1168 C C . GLY A 1 148 ? 17.456 -0.094 -11.921 1.00 95.88 148 GLY A C 1
ATOM 1169 O O . GLY A 1 148 ? 18.039 -0.247 -10.852 1.00 95.88 148 GLY A O 1
ATOM 1170 N N . LEU A 1 149 ? 18.117 0.052 -13.072 1.00 96.38 149 LEU A N 1
ATOM 1171 C CA . LEU A 1 149 ? 19.578 -0.028 -13.177 1.00 96.38 149 LEU A CA 1
ATOM 1172 C C . LEU A 1 149 ? 20.318 1.213 -12.650 1.00 96.38 149 LEU A C 1
ATOM 1174 O O . LEU A 1 149 ? 21.543 1.182 -12.592 1.00 96.38 149 LEU A O 1
ATOM 1178 N N . ALA A 1 150 ? 19.618 2.292 -12.280 1.00 97.69 150 ALA A N 1
ATOM 1179 C CA . ALA A 1 150 ? 20.275 3.472 -11.714 1.00 97.69 150 ALA A CA 1
ATOM 1180 C C . ALA A 1 150 ? 20.756 3.248 -10.271 1.00 97.69 150 ALA A C 1
ATOM 1182 O O . ALA A 1 150 ? 21.738 3.858 -9.861 1.00 97.69 150 ALA A O 1
ATOM 1183 N N . ALA A 1 151 ? 20.089 2.361 -9.529 1.00 97.88 151 ALA A N 1
ATOM 1184 C CA . ALA A 1 151 ? 20.527 1.858 -8.228 1.00 97.88 151 ALA A CA 1
ATOM 1185 C C . ALA A 1 151 ? 20.091 0.384 -8.091 1.00 97.88 151 ALA A C 1
ATOM 1187 O O . ALA A 1 151 ? 19.025 0.100 -7.531 1.00 97.88 151 ALA A O 1
ATOM 1188 N N . PRO A 1 152 ? 20.864 -0.567 -8.655 1.00 95.31 152 PRO A N 1
ATOM 1189 C CA . PRO A 1 152 ? 20.491 -1.984 -8.728 1.00 95.31 152 PRO A CA 1
ATOM 1190 C C . PRO A 1 152 ? 20.187 -2.637 -7.371 1.00 95.31 152 PRO A C 1
ATOM 1192 O O . PRO A 1 152 ? 19.416 -3.594 -7.288 1.00 95.31 152 PRO A O 1
ATOM 1195 N N . GLU A 1 153 ? 20.758 -2.114 -6.289 1.00 97.75 153 GLU A N 1
ATOM 1196 C CA . GLU A 1 153 ? 20.527 -2.562 -4.920 1.00 97.75 153 GLU A CA 1
ATOM 1197 C C . GLU A 1 153 ? 19.101 -2.294 -4.411 1.00 97.75 153 GLU A C 1
ATOM 1199 O O . GLU A 1 153 ? 18.696 -2.879 -3.404 1.00 97.75 153 GLU A O 1
ATOM 1204 N N . ALA A 1 154 ? 18.319 -1.447 -5.091 1.00 98.31 154 ALA A N 1
ATOM 1205 C CA . ALA A 1 154 ? 16.990 -1.041 -4.643 1.00 98.31 154 ALA A CA 1
ATOM 1206 C C . ALA A 1 154 ? 16.025 -2.220 -4.475 1.00 98.31 154 ALA A C 1
ATOM 1208 O O . ALA A 1 154 ? 15.298 -2.288 -3.484 1.00 98.31 154 ALA A O 1
ATOM 1209 N N . VAL A 1 155 ? 16.045 -3.180 -5.406 1.00 98.19 155 VAL A N 1
ATOM 1210 C CA . VAL A 1 155 ? 15.208 -4.386 -5.306 1.00 98.19 155 VAL A CA 1
ATOM 1211 C C . VAL A 1 155 ? 15.643 -5.237 -4.114 1.00 98.19 155 VAL A C 1
ATOM 1213 O O . VAL A 1 155 ? 14.796 -5.683 -3.346 1.00 98.19 155 VAL A O 1
ATOM 1216 N N . GLY A 1 156 ? 16.951 -5.409 -3.905 1.00 98.50 156 GLY A N 1
ATOM 1217 C CA . GLY A 1 156 ? 17.479 -6.147 -2.755 1.00 98.50 156 GLY A CA 1
ATOM 1218 C C . GLY A 1 156 ? 17.065 -5.523 -1.420 1.00 98.50 156 GLY A C 1
ATOM 1219 O O . GLY A 1 156 ? 16.632 -6.235 -0.517 1.00 98.50 156 GLY A O 1
ATOM 1220 N N . LYS A 1 157 ? 17.113 -4.189 -1.315 1.00 98.56 157 LYS A N 1
ATOM 1221 C CA . LYS A 1 157 ? 16.639 -3.450 -0.134 1.00 98.56 157 LYS A CA 1
ATOM 1222 C C . LYS A 1 157 ? 15.133 -3.598 0.080 1.00 98.56 157 LYS A C 1
ATOM 1224 O O . LYS A 1 157 ? 14.712 -3.802 1.214 1.00 98.56 157 LYS A O 1
ATOM 1229 N N . ALA A 1 158 ? 14.334 -3.560 -0.987 1.00 98.62 158 ALA A N 1
ATOM 1230 C CA . ALA A 1 158 ? 12.891 -3.768 -0.892 1.00 98.62 158 ALA A CA 1
ATOM 1231 C C . ALA A 1 158 ? 12.535 -5.177 -0.387 1.00 98.62 158 ALA A C 1
ATOM 1233 O O . ALA A 1 158 ? 11.692 -5.321 0.496 1.00 98.62 158 ALA A O 1
ATOM 1234 N N . ILE A 1 159 ? 13.223 -6.208 -0.890 1.00 98.56 159 ILE A N 1
ATOM 1235 C CA . ILE A 1 159 ? 13.055 -7.591 -0.424 1.00 98.56 159 ILE A CA 1
ATOM 1236 C C . ILE A 1 159 ? 13.507 -7.747 1.032 1.00 98.56 159 ILE A C 1
ATOM 1238 O O . ILE A 1 159 ? 12.818 -8.398 1.815 1.00 98.56 159 ILE A O 1
ATOM 1242 N N . ALA A 1 160 ? 14.622 -7.124 1.422 1.00 98.56 160 ALA A N 1
ATOM 1243 C CA . ALA A 1 160 ? 15.083 -7.140 2.807 1.00 98.56 160 ALA A CA 1
ATOM 1244 C C . ALA A 1 160 ? 14.059 -6.494 3.754 1.00 98.56 160 ALA A C 1
ATOM 1246 O O . ALA A 1 160 ? 13.707 -7.100 4.761 1.00 98.56 160 ALA A O 1
ATOM 1247 N N . ALA A 1 161 ? 13.520 -5.323 3.403 1.00 98.44 161 ALA A N 1
ATOM 1248 C CA . ALA A 1 161 ? 12.474 -4.659 4.181 1.00 98.44 161 ALA A CA 1
ATOM 1249 C C . ALA A 1 161 ? 11.200 -5.513 4.286 1.00 98.44 161 ALA A C 1
ATOM 1251 O O . ALA A 1 161 ? 10.627 -5.631 5.367 1.00 98.44 161 ALA A O 1
ATOM 1252 N N . TRP A 1 162 ? 10.795 -6.174 3.194 1.00 98.12 162 TRP A N 1
ATOM 1253 C CA . TRP A 1 162 ? 9.674 -7.114 3.221 1.00 98.12 162 TRP A CA 1
ATOM 1254 C C . TRP A 1 162 ? 9.944 -8.255 4.203 1.00 98.12 162 TRP A C 1
ATOM 1256 O O . TRP A 1 162 ? 9.136 -8.531 5.086 1.00 98.12 162 TRP A O 1
ATOM 1266 N N .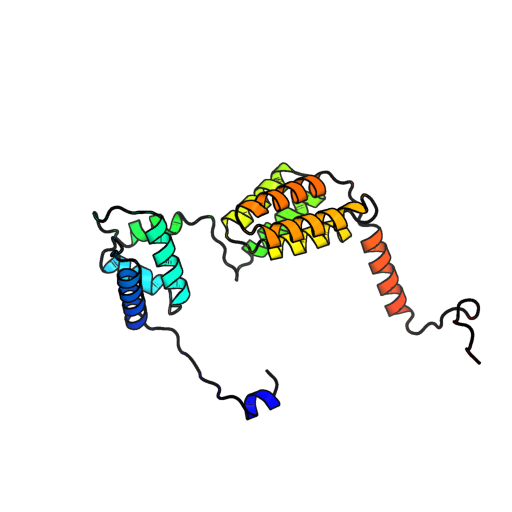 HIS A 1 163 ? 11.098 -8.904 4.090 1.00 98.38 163 HIS A N 1
ATOM 1267 C CA . HIS A 1 163 ? 11.490 -9.992 4.976 1.00 98.38 163 HIS A CA 1
ATOM 1268 C C . HIS A 1 163 ? 11.592 -9.581 6.446 1.00 98.38 163 HIS A C 1
ATOM 1270 O O . HIS A 1 163 ? 11.256 -10.394 7.313 1.00 98.38 163 HIS A O 1
ATOM 1276 N N . SER A 1 164 ? 12.035 -8.356 6.730 1.00 98.06 164 SER A N 1
ATOM 1277 C CA . SER A 1 164 ? 12.009 -7.785 8.077 1.00 98.06 164 SER A CA 1
ATOM 1278 C C . SER A 1 164 ? 10.573 -7.644 8.577 1.00 98.06 164 SER A C 1
ATOM 1280 O O . SER A 1 164 ? 10.262 -8.143 9.656 1.00 98.06 164 SER A O 1
ATOM 1282 N N . PHE A 1 165 ? 9.676 -7.064 7.772 1.00 96.62 165 PHE A N 1
ATOM 1283 C CA . PHE A 1 165 ? 8.265 -6.917 8.136 1.00 96.62 165 PHE A CA 1
ATOM 1284 C C . PHE A 1 165 ? 7.578 -8.266 8.388 1.00 96.62 165 PHE A C 1
ATOM 1286 O O . PHE A 1 165 ? 6.860 -8.415 9.368 1.00 96.62 165 PHE A O 1
ATOM 1293 N N . GLU A 1 166 ? 7.820 -9.283 7.558 1.00 95.56 166 GLU A N 1
ATOM 1294 C CA . GLU A 1 166 ? 7.229 -10.615 7.764 1.00 95.56 166 GLU A CA 1
ATOM 1295 C C . GLU A 1 166 ? 7.669 -11.293 9.063 1.00 95.56 166 GLU A C 1
ATOM 1297 O O . GLU A 1 166 ? 6.930 -12.123 9.588 1.00 95.56 166 GLU A O 1
ATOM 1302 N N . ARG A 1 167 ? 8.861 -10.962 9.569 1.00 95.56 167 ARG A N 1
ATOM 1303 C CA . ARG A 1 167 ? 9.396 -11.520 10.817 1.00 95.56 167 ARG A CA 1
ATOM 1304 C C . ARG A 1 167 ? 8.939 -10.747 12.046 1.00 95.56 167 ARG A C 1
ATOM 1306 O O . ARG A 1 167 ? 8.719 -11.365 13.080 1.00 95.56 167 ARG A O 1
ATOM 1313 N N . LEU A 1 168 ? 8.855 -9.424 11.936 1.00 94.12 168 LEU A N 1
ATOM 1314 C CA . LEU A 1 168 ? 8.537 -8.539 13.055 1.00 94.12 168 LEU A CA 1
ATOM 1315 C C . LEU A 1 168 ? 7.027 -8.326 13.217 1.00 94.12 168 LEU A C 1
ATOM 1317 O O . LEU A 1 168 ? 6.545 -8.253 14.338 1.00 94.12 168 LEU A O 1
ATOM 1321 N N . GLY A 1 169 ? 6.275 -8.279 12.115 1.00 87.06 169 GLY A N 1
ATOM 1322 C CA . GLY A 1 169 ? 4.880 -7.841 12.127 1.00 87.06 169 GLY A CA 1
ATOM 1323 C C . GLY A 1 169 ? 4.748 -6.345 12.416 1.00 87.06 169 GLY A C 1
ATOM 1324 O O . GLY A 1 169 ? 5.739 -5.623 12.461 1.00 87.06 169 GLY A O 1
ATOM 1325 N N . ALA A 1 170 ? 3.517 -5.868 12.575 1.00 84.25 170 ALA A N 1
ATOM 1326 C CA . ALA A 1 170 ? 3.259 -4.515 13.063 1.00 84.25 170 ALA A CA 1
ATOM 1327 C C . ALA A 1 170 ? 3.153 -4.529 14.603 1.00 84.25 170 ALA A C 1
ATOM 1329 O O . ALA A 1 170 ? 2.612 -5.504 15.136 1.00 84.25 170 ALA A O 1
ATOM 1330 N N . PRO A 1 171 ? 3.589 -3.461 15.301 1.00 89.38 171 PRO A N 1
ATOM 1331 C CA . PRO A 1 171 ? 4.136 -2.206 14.757 1.00 89.38 171 PRO A CA 1
ATOM 1332 C C . PRO A 1 171 ? 5.643 -2.226 14.428 1.00 89.38 171 PRO A C 1
ATOM 1334 O O . PRO A 1 171 ? 6.118 -1.368 13.687 1.00 89.38 171 PRO A O 1
ATOM 1337 N N . GLU A 1 172 ? 6.428 -3.174 14.944 1.00 89.38 172 GLU A N 1
ATOM 1338 C CA . GLU A 1 172 ? 7.900 -3.135 14.879 1.00 89.38 172 GLU A CA 1
ATOM 1339 C C . GLU A 1 172 ? 8.455 -3.135 13.443 1.00 89.38 172 GLU A C 1
ATOM 1341 O O . GLU A 1 172 ? 9.484 -2.522 13.155 1.00 89.38 172 GLU A O 1
ATOM 1346 N N . GLY A 1 173 ? 7.769 -3.804 12.521 1.00 92.50 173 GLY A N 1
ATOM 1347 C CA . GLY A 1 173 ? 8.119 -3.880 11.108 1.00 92.50 173 GLY A CA 1
ATOM 1348 C C . GLY A 1 173 ? 7.762 -2.633 10.296 1.00 92.50 173 GLY A C 1
ATOM 1349 O O . GLY A 1 173 ? 8.300 -2.476 9.199 1.00 92.50 173 GLY A O 1
ATOM 1350 N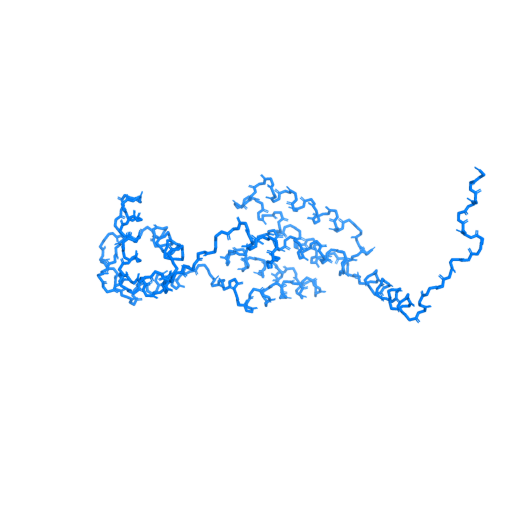 N . ASP A 1 174 ? 6.906 -1.735 10.797 1.00 93.94 174 ASP A N 1
ATOM 1351 C CA . ASP A 1 174 ? 6.494 -0.530 10.058 1.00 93.94 174 ASP A CA 1
ATOM 1352 C C . ASP A 1 174 ? 7.685 0.408 9.805 1.00 93.94 174 ASP A C 1
ATOM 1354 O O . ASP A 1 174 ? 7.763 1.069 8.764 1.00 93.94 174 ASP A O 1
ATOM 1358 N N . LEU A 1 175 ? 8.676 0.403 10.702 1.00 97.12 175 LEU A N 1
ATOM 1359 C CA . LEU A 1 175 ? 9.905 1.173 10.524 1.00 97.12 175 LEU A CA 1
ATOM 1360 C C . LEU A 1 175 ? 10.700 0.712 9.290 1.00 97.12 175 LEU A C 1
ATOM 1362 O O . LEU A 1 175 ? 11.229 1.549 8.563 1.00 97.12 175 LEU A O 1
ATOM 1366 N N . ALA A 1 176 ? 10.706 -0.590 8.980 1.00 97.94 176 ALA A N 1
ATOM 1367 C CA . ALA A 1 176 ? 11.371 -1.111 7.784 1.00 97.94 176 ALA A CA 1
ATOM 1368 C C . ALA A 1 176 ? 10.704 -0.611 6.486 1.00 97.94 176 ALA A C 1
ATOM 1370 O O . ALA A 1 176 ? 11.383 -0.396 5.478 1.00 97.94 176 ALA A O 1
ATOM 1371 N N . LEU A 1 177 ? 9.382 -0.386 6.498 1.00 98.00 177 LEU A N 1
ATOM 1372 C CA . LEU A 1 177 ? 8.678 0.240 5.374 1.00 98.00 177 LEU A CA 1
ATOM 1373 C C . LEU A 1 177 ? 9.075 1.711 5.228 1.00 98.00 177 LEU A C 1
ATOM 1375 O O . LEU A 1 177 ? 9.315 2.164 4.108 1.00 98.00 177 LEU A O 1
ATOM 1379 N N . ALA A 1 178 ? 9.160 2.448 6.337 1.00 98.31 178 ALA A N 1
ATOM 1380 C CA . ALA A 1 178 ? 9.562 3.852 6.328 1.00 98.31 178 ALA A CA 1
ATOM 1381 C C . ALA A 1 178 ? 10.998 4.029 5.806 1.00 98.31 178 ALA A C 1
ATOM 1383 O O . ALA A 1 178 ? 11.228 4.840 4.908 1.00 98.31 178 ALA A O 1
ATOM 1384 N N . GLU A 1 179 ? 11.946 3.219 6.288 1.00 98.56 179 GLU A N 1
ATOM 1385 C CA . GLU A 1 179 ? 13.332 3.197 5.799 1.00 98.56 179 GLU A CA 1
ATOM 1386 C C . GLU A 1 179 ? 13.403 2.914 4.294 1.00 98.56 179 GLU A C 1
ATOM 1388 O O . GLU A 1 179 ? 14.124 3.593 3.556 1.00 98.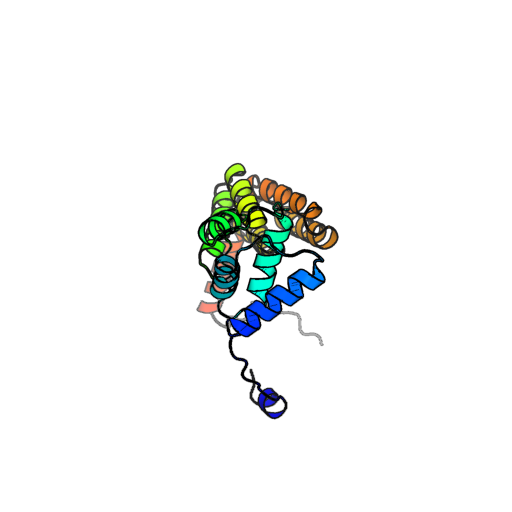56 179 GLU A O 1
ATOM 1393 N N . LEU A 1 180 ? 12.615 1.943 3.816 1.00 98.75 180 LEU A N 1
ATOM 1394 C CA . LEU A 1 180 ? 12.528 1.642 2.392 1.00 98.75 180 LEU A CA 1
ATOM 1395 C C . LEU A 1 180 ? 11.975 2.831 1.598 1.00 98.75 180 LEU A C 1
ATOM 1397 O O . LEU A 1 180 ? 12.534 3.171 0.559 1.00 98.75 180 LEU A O 1
ATOM 1401 N N . VAL A 1 181 ? 10.903 3.476 2.063 1.00 98.75 181 VAL A N 1
ATOM 1402 C CA . VAL A 1 181 ? 10.315 4.647 1.392 1.00 98.75 181 VAL A CA 1
ATOM 1403 C C . VAL A 1 181 ? 11.322 5.790 1.284 1.00 98.75 181 VAL A C 1
ATOM 1405 O O . VAL A 1 181 ? 11.475 6.346 0.196 1.00 98.75 181 VAL A O 1
ATOM 1408 N N . ILE A 1 182 ? 12.064 6.086 2.354 1.00 98.75 182 ILE A N 1
ATOM 1409 C CA . ILE A 1 182 ? 13.114 7.118 2.359 1.00 98.75 182 ILE A CA 1
ATOM 1410 C C . ILE A 1 182 ? 14.196 6.792 1.327 1.00 98.75 182 ILE A C 1
ATOM 1412 O O . ILE A 1 182 ? 14.577 7.641 0.514 1.00 98.75 182 ILE A O 1
ATOM 1416 N N . PHE A 1 183 ? 14.667 5.544 1.316 1.00 98.75 183 PHE A N 1
ATOM 1417 C CA . PHE A 1 183 ? 15.650 5.091 0.338 1.00 98.75 183 PHE A CA 1
ATOM 1418 C C . PHE A 1 183 ? 15.123 5.227 -1.101 1.00 98.75 183 PHE A C 1
ATOM 1420 O O . PHE A 1 183 ? 15.800 5.786 -1.962 1.00 98.75 183 PHE A O 1
ATOM 1427 N N . LEU A 1 184 ? 13.903 4.762 -1.384 1.00 98.69 184 LEU A N 1
ATOM 1428 C CA . LEU A 1 184 ? 13.327 4.824 -2.731 1.00 98.69 184 LEU A CA 1
ATOM 1429 C C . LEU A 1 184 ? 13.078 6.270 -3.189 1.00 98.69 184 LEU A C 1
ATOM 1431 O O . LEU A 1 184 ? 13.268 6.574 -4.369 1.00 98.69 184 LEU A O 1
ATOM 1435 N N . ALA A 1 185 ? 12.688 7.169 -2.280 1.00 98.56 185 ALA A N 1
ATOM 1436 C CA . ALA A 1 185 ? 12.502 8.589 -2.573 1.00 98.56 185 ALA A CA 1
ATOM 1437 C C . ALA A 1 185 ? 13.824 9.252 -2.985 1.00 98.56 185 ALA A C 1
ATOM 1439 O O . ALA A 1 185 ? 13.859 10.001 -3.959 1.00 98.56 185 ALA A O 1
ATOM 1440 N N . THR A 1 186 ? 14.919 8.913 -2.305 1.00 98.00 186 THR A N 1
ATOM 1441 C CA . THR A 1 186 ? 16.239 9.536 -2.499 1.00 98.00 186 THR A CA 1
ATOM 1442 C C . THR A 1 186 ? 17.100 8.868 -3.574 1.00 98.00 186 THR A C 1
ATOM 1444 O O . THR A 1 186 ? 18.037 9.484 -4.079 1.00 98.00 186 THR A O 1
ATOM 1447 N N . ALA A 1 187 ? 16.776 7.637 -3.977 1.00 98.38 187 ALA A N 1
ATOM 1448 C CA . ALA A 1 187 ? 17.502 6.913 -5.017 1.00 98.38 187 ALA A CA 1
ATOM 1449 C C . ALA A 1 187 ? 17.406 7.592 -6.404 1.00 98.38 187 ALA A C 1
ATOM 1451 O O . ALA A 1 187 ? 16.369 8.181 -6.741 1.00 98.38 187 ALA A O 1
ATOM 1452 N N . PRO A 1 188 ? 18.439 7.473 -7.261 1.00 97.94 188 PRO A N 1
ATOM 1453 C CA . PRO A 1 188 ? 18.374 7.960 -8.636 1.00 97.94 188 PRO A CA 1
ATOM 1454 C C . PRO A 1 188 ? 17.276 7.224 -9.418 1.00 97.94 188 PRO A C 1
ATOM 1456 O O . PRO A 1 188 ? 17.119 6.008 -9.307 1.00 97.94 188 PRO A O 1
ATOM 1459 N N . LYS A 1 189 ? 16.495 7.967 -10.208 1.00 98.00 189 LYS A N 1
ATOM 1460 C CA . LYS A 1 189 ? 15.352 7.425 -10.956 1.00 98.00 189 LYS A CA 1
ATOM 1461 C C . LYS A 1 189 ? 15.754 7.053 -12.379 1.00 98.00 189 LYS A C 1
ATOM 1463 O O . LYS A 1 189 ? 16.388 7.841 -13.077 1.00 98.00 189 LYS A O 1
ATOM 1468 N N . SER A 1 190 ? 15.356 5.867 -12.826 1.00 97.56 190 SER A N 1
ATOM 1469 C CA . SER A 1 190 ? 15.495 5.430 -14.214 1.00 97.56 190 SER A CA 1
ATOM 1470 C C . SER A 1 190 ? 14.480 4.346 -14.544 1.00 97.56 190 SER A C 1
ATOM 1472 O O . SER A 1 190 ? 14.494 3.258 -13.976 1.00 97.56 190 SER A O 1
ATOM 1474 N N . ASN A 1 191 ? 13.649 4.619 -15.547 1.00 96.88 191 ASN A N 1
ATOM 1475 C CA . ASN A 1 191 ? 12.727 3.646 -16.127 1.00 96.88 191 ASN A CA 1
ATOM 1476 C C . ASN A 1 191 ? 13.274 3.013 -17.421 1.00 96.88 191 ASN A C 1
ATOM 1478 O O . ASN A 1 191 ? 12.521 2.402 -18.183 1.00 96.88 191 ASN A O 1
ATOM 1482 N N . ALA A 1 192 ? 14.580 3.142 -17.690 1.00 97.44 192 ALA A N 1
ATOM 1483 C CA . ALA A 1 192 ? 15.189 2.686 -18.940 1.00 97.44 192 ALA A CA 1
ATOM 1484 C C . ALA A 1 192 ? 14.985 1.180 -19.172 1.00 97.44 192 ALA A C 1
ATOM 1486 O O . ALA A 1 192 ? 14.613 0.770 -20.270 1.00 97.44 192 ALA A O 1
ATOM 1487 N N . ALA A 1 193 ? 15.150 0.359 -18.128 1.00 95.50 193 ALA A N 1
ATOM 1488 C CA . ALA A 1 193 ? 14.908 -1.083 -18.204 1.00 95.50 193 ALA A CA 1
ATOM 1489 C C . ALA A 1 193 ? 13.432 -1.407 -18.497 1.00 95.50 193 ALA A C 1
ATOM 1491 O O . ALA A 1 193 ? 13.136 -2.280 -19.313 1.00 95.50 193 ALA A O 1
ATOM 1492 N N . TYR A 1 194 ? 12.502 -0.664 -17.885 1.00 95.12 194 TYR A N 1
ATOM 1493 C CA . TYR A 1 194 ? 11.067 -0.806 -18.130 1.00 95.12 194 TYR A CA 1
ATOM 1494 C C . TYR A 1 194 ? 10.706 -0.490 -19.589 1.00 95.12 194 TYR A C 1
ATOM 1496 O O . TYR A 1 194 ? 10.021 -1.279 -20.246 1.00 95.12 194 TYR A O 1
ATOM 1504 N N . LEU A 1 195 ? 11.206 0.629 -20.124 1.00 97.56 195 LEU A N 1
ATOM 1505 C CA . LEU A 1 195 ? 10.977 1.025 -21.515 1.00 97.56 195 LEU A CA 1
ATOM 1506 C C . LEU A 1 195 ? 11.628 0.053 -22.507 1.00 97.56 195 LEU A C 1
ATOM 1508 O O . LEU A 1 195 ? 10.987 -0.336 -23.485 1.00 97.56 195 LEU A O 1
ATOM 1512 N N . ALA A 1 196 ? 12.864 -0.380 -22.242 1.00 97.69 196 ALA A N 1
ATOM 1513 C CA . ALA A 1 196 ? 13.576 -1.346 -23.075 1.00 97.69 196 ALA A CA 1
ATOM 1514 C C . ALA A 1 196 ? 12.823 -2.682 -23.157 1.00 97.69 196 ALA A C 1
ATOM 1516 O O . ALA A 1 196 ? 12.600 -3.199 -24.253 1.00 97.69 196 ALA A O 1
ATOM 1517 N N . TRP A 1 197 ? 12.352 -3.203 -22.020 1.00 97.75 197 TRP A N 1
ATOM 1518 C CA . TRP A 1 197 ? 11.560 -4.432 -21.982 1.00 97.75 197 TRP A CA 1
ATOM 1519 C C . TRP A 1 197 ? 10.231 -4.291 -22.730 1.00 97.75 197 TRP A C 1
ATOM 1521 O O . TRP A 1 197 ? 9.872 -5.154 -23.533 1.00 97.75 197 TRP A O 1
ATOM 1531 N N . LYS A 1 198 ? 9.522 -3.173 -22.534 1.00 96.81 198 LYS A N 1
ATOM 1532 C CA . LYS A 1 198 ? 8.277 -2.880 -23.258 1.00 96.81 198 LYS A CA 1
ATOM 1533 C C . LYS A 1 198 ? 8.497 -2.837 -24.775 1.00 96.81 198 LYS A C 1
ATOM 1535 O O . LYS A 1 198 ? 7.697 -3.396 -25.521 1.00 96.81 198 LYS A O 1
ATOM 1540 N N . SER A 1 199 ? 9.589 -2.222 -25.228 1.00 97.88 199 SER A N 1
ATOM 1541 C CA . SER A 1 199 ? 9.965 -2.166 -26.646 1.00 97.88 199 SER A CA 1
ATOM 1542 C C . SER A 1 199 ? 10.289 -3.552 -27.222 1.00 97.88 199 SER A C 1
ATOM 1544 O O . SER A 1 199 ? 9.797 -3.915 -28.295 1.00 97.88 199 SER A O 1
ATOM 1546 N N . ALA A 1 200 ? 11.044 -4.370 -26.482 1.00 96.88 200 ALA A N 1
ATOM 1547 C CA . ALA A 1 200 ? 11.361 -5.740 -26.877 1.00 96.88 200 ALA A CA 1
ATOM 1548 C C . ALA A 1 200 ? 10.096 -6.606 -27.015 1.00 96.88 200 ALA A C 1
ATOM 1550 O O . ALA A 1 200 ? 9.934 -7.302 -28.018 1.00 96.88 200 ALA A O 1
ATOM 1551 N N . LEU A 1 201 ? 9.162 -6.511 -26.059 1.00 96.19 201 LEU A N 1
ATOM 1552 C CA . LEU A 1 201 ? 7.873 -7.210 -26.119 1.00 96.19 201 LEU A CA 1
ATOM 1553 C C . LEU A 1 201 ? 7.030 -6.788 -27.327 1.00 96.19 201 LEU A C 1
ATOM 1555 O O . LEU A 1 201 ? 6.431 -7.644 -27.978 1.00 96.19 201 LEU A O 1
ATOM 1559 N N . ASN A 1 202 ? 6.987 -5.490 -27.637 1.00 96.69 202 ASN A N 1
ATOM 1560 C CA . ASN A 1 202 ? 6.282 -4.993 -28.818 1.00 96.69 202 ASN A CA 1
ATOM 1561 C C . ASN A 1 202 ? 6.909 -5.546 -30.102 1.00 96.69 202 ASN A C 1
ATOM 1563 O O . ASN A 1 202 ? 6.201 -6.098 -30.938 1.00 96.69 202 ASN A O 1
ATOM 1567 N N . THR A 1 203 ? 8.239 -5.500 -30.207 1.00 95.81 203 THR A N 1
ATOM 1568 C CA . THR A 1 203 ? 8.970 -6.030 -31.367 1.00 95.81 203 THR A CA 1
ATOM 1569 C C . THR A 1 203 ? 8.707 -7.524 -31.556 1.00 95.81 203 THR A C 1
ATOM 1571 O O . THR A 1 203 ? 8.423 -7.962 -32.667 1.00 95.81 203 THR A O 1
ATOM 1574 N N . ALA A 1 204 ? 8.747 -8.315 -30.480 1.00 94.38 204 ALA A N 1
ATOM 1575 C CA . ALA A 1 204 ? 8.448 -9.745 -30.537 1.00 94.38 204 ALA A CA 1
ATOM 1576 C C . ALA A 1 204 ? 7.004 -10.014 -30.998 1.00 94.38 204 ALA A C 1
ATOM 1578 O O . ALA A 1 204 ? 6.764 -10.916 -31.799 1.00 94.38 204 ALA A O 1
ATOM 1579 N N . ARG A 1 205 ? 6.043 -9.200 -30.542 1.00 93.62 205 ARG A N 1
ATOM 1580 C CA . ARG A 1 205 ? 4.632 -9.313 -30.937 1.00 93.62 205 ARG A CA 1
ATOM 1581 C C . ARG A 1 205 ? 4.411 -8.952 -32.409 1.00 93.62 205 ARG A C 1
ATOM 1583 O O . ARG A 1 205 ? 3.632 -9.617 -33.079 1.00 93.62 205 ARG A O 1
ATOM 1590 N N . GLU A 1 206 ? 5.104 -7.932 -32.909 1.00 94.94 206 GLU A N 1
ATOM 1591 C CA . GLU A 1 206 ? 5.016 -7.482 -34.303 1.00 94.94 206 GLU A CA 1
ATOM 1592 C C . GLU A 1 206 ? 5.738 -8.415 -35.282 1.00 94.94 206 GLU A C 1
ATOM 1594 O O . GLU A 1 206 ? 5.270 -8.629 -36.399 1.00 94.94 206 GLU A O 1
ATOM 1599 N N . LYS A 1 207 ? 6.896 -8.957 -34.890 1.00 90.81 207 LYS A N 1
ATOM 1600 C CA . LYS A 1 207 ? 7.753 -9.771 -35.765 1.00 90.81 207 LYS A CA 1
ATOM 1601 C C . LYS A 1 207 ? 7.440 -11.270 -35.717 1.00 90.81 207 LYS A C 1
ATOM 1603 O O . LYS A 1 207 ? 7.915 -12.002 -36.582 1.00 90.81 207 LYS A O 1
ATOM 1608 N N . GLY A 1 208 ? 6.636 -11.728 -34.757 1.00 84.31 208 GLY A N 1
ATOM 1609 C CA . GLY A 1 208 ? 6.160 -13.109 -34.686 1.00 84.31 208 GLY A CA 1
ATOM 1610 C C . GLY A 1 208 ? 7.281 -14.122 -34.427 1.00 84.31 208 GLY A C 1
ATOM 1611 O O . GLY A 1 208 ? 8.085 -13.963 -33.514 1.00 84.31 208 GLY A O 1
ATOM 1612 N N . THR A 1 209 ? 7.329 -15.194 -35.219 1.00 87.00 209 THR A N 1
ATOM 1613 C CA . THR A 1 209 ? 8.176 -16.379 -34.987 1.00 87.00 209 THR A CA 1
ATOM 1614 C C . THR A 1 209 ? 9.527 -16.307 -35.705 1.00 87.00 209 THR A C 1
ATOM 1616 O O . THR A 1 209 ? 9.908 -17.239 -36.418 1.00 87.00 209 THR A O 1
ATOM 1619 N N . LEU A 1 210 ? 10.256 -15.195 -35.570 1.00 90.50 210 LEU A N 1
ATOM 1620 C CA . LEU A 1 210 ? 11.624 -15.132 -36.092 1.00 90.50 210 LEU A CA 1
ATOM 1621 C C . LEU A 1 210 ? 12.489 -16.198 -35.410 1.00 90.50 210 LEU A C 1
ATOM 1623 O O . LEU A 1 210 ? 12.569 -16.262 -34.184 1.00 90.50 210 LEU A O 1
ATOM 1627 N N . MET A 1 211 ? 13.154 -17.024 -36.216 1.00 90.19 211 MET A N 1
ATOM 1628 C CA . MET A 1 211 ? 14.114 -17.995 -35.702 1.00 90.19 211 MET A CA 1
ATOM 1629 C C . MET A 1 211 ? 15.375 -17.277 -35.202 1.00 90.19 211 MET A C 1
ATOM 1631 O O . MET A 1 211 ? 15.834 -16.338 -35.863 1.00 90.19 211 MET A O 1
ATOM 1635 N N . PRO A 1 212 ? 15.985 -17.726 -34.088 1.00 91.69 212 PRO A N 1
ATOM 1636 C CA . PRO A 1 212 ? 17.296 -17.232 -33.687 1.00 91.69 212 PRO A CA 1
ATOM 1637 C C . PRO A 1 212 ? 18.332 -17.440 -34.811 1.00 91.69 212 PRO A C 1
ATOM 1639 O O . PRO A 1 212 ? 18.263 -18.445 -35.530 1.00 91.69 212 PRO A O 1
ATOM 1642 N N . PRO A 1 213 ? 19.306 -16.526 -34.986 1.00 91.31 213 PRO A N 1
ATOM 1643 C CA . PRO A 1 213 ? 20.376 -16.693 -35.963 1.00 91.31 213 PRO A CA 1
ATOM 1644 C C . PRO A 1 213 ? 21.117 -18.027 -35.813 1.00 91.31 213 PRO A C 1
ATOM 1646 O O . PRO A 1 213 ? 21.451 -18.444 -34.707 1.00 91.31 213 PRO A O 1
ATOM 1649 N N . LYS A 1 214 ? 21.453 -18.671 -36.941 1.00 90.88 214 LYS A N 1
ATOM 1650 C CA . LYS A 1 214 ? 22.075 -20.011 -36.954 1.00 90.88 214 LYS A CA 1
ATOM 1651 C C . LYS A 1 214 ? 23.333 -20.130 -36.083 1.00 90.88 214 LYS A C 1
ATOM 1653 O O . LYS A 1 214 ? 23.551 -21.179 -35.496 1.00 90.88 214 LYS A O 1
ATOM 1658 N N . HIS A 1 215 ? 24.138 -19.071 -35.995 1.00 91.31 215 HIS A N 1
ATOM 1659 C CA . HIS A 1 215 ? 25.402 -19.071 -35.251 1.00 91.31 215 HIS A CA 1
ATOM 1660 C C . HIS A 1 215 ? 25.241 -18.994 -33.720 1.00 91.31 215 HIS A C 1
ATOM 1662 O O . HIS A 1 215 ? 26.232 -19.164 -33.021 1.00 91.31 215 HIS A O 1
ATOM 1668 N N . ILE A 1 216 ? 24.028 -18.743 -33.202 1.00 91.31 216 ILE A N 1
ATOM 1669 C CA . ILE A 1 216 ? 23.724 -18.754 -31.756 1.00 91.31 216 ILE A CA 1
ATOM 1670 C C . ILE A 1 216 ? 22.781 -19.893 -31.347 1.00 91.31 216 ILE A C 1
ATOM 1672 O O . ILE A 1 216 ? 22.353 -19.953 -30.196 1.00 91.31 216 ILE A O 1
ATOM 1676 N N . LEU A 1 217 ? 22.399 -20.767 -32.283 1.00 89.94 217 LEU A N 1
ATOM 1677 C CA . LEU A 1 217 ? 21.606 -21.945 -31.946 1.00 89.94 217 LEU A CA 1
ATOM 1678 C C . LEU A 1 217 ? 22.444 -22.885 -31.075 1.00 89.94 217 LEU A C 1
ATOM 1680 O O . LEU A 1 217 ? 23.649 -23.027 -31.287 1.00 89.94 217 LEU A O 1
ATOM 1684 N N . ASN A 1 218 ? 21.793 -23.556 -30.123 1.00 88.25 218 ASN A N 1
ATOM 1685 C CA . ASN A 1 218 ? 22.432 -24.638 -29.382 1.00 88.25 218 ASN A CA 1
ATOM 1686 C C . ASN A 1 218 ? 22.971 -25.676 -30.373 1.00 88.25 218 ASN A C 1
ATOM 1688 O O . ASN A 1 218 ? 22.268 -26.070 -31.309 1.00 88.25 218 ASN A O 1
ATOM 1692 N N . ALA A 1 219 ? 24.214 -26.111 -30.166 1.00 81.44 219 ALA A N 1
ATOM 1693 C CA . ALA A 1 219 ? 24.795 -27.168 -30.977 1.00 81.44 219 ALA A CA 1
ATOM 1694 C C . ALA A 1 219 ? 23.957 -28.451 -30.810 1.00 81.44 219 ALA A C 1
ATOM 1696 O O . ALA A 1 219 ? 23.582 -28.774 -29.678 1.00 81.44 219 ALA A O 1
ATOM 1697 N N . PRO A 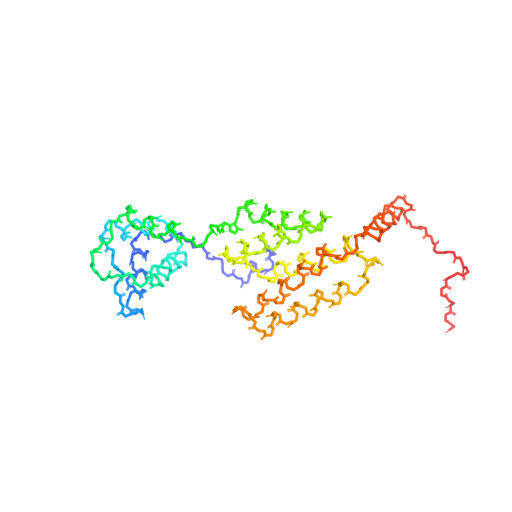1 220 ? 23.646 -29.177 -31.899 1.00 72.75 220 PRO A N 1
ATOM 1698 C CA . PRO A 1 220 ? 22.965 -30.453 -31.782 1.00 72.75 220 PRO A CA 1
ATOM 1699 C C . PRO A 1 220 ? 23.821 -31.390 -30.929 1.00 72.75 220 PRO A C 1
ATOM 1701 O O . PRO A 1 220 ? 24.984 -31.639 -31.247 1.00 72.75 220 PRO A O 1
ATOM 1704 N N . THR A 1 221 ? 23.252 -31.886 -29.833 1.00 70.62 221 THR A N 1
ATOM 1705 C CA . THR A 1 221 ? 23.831 -33.006 -29.095 1.00 70.62 221 THR A CA 1
ATOM 1706 C C . THR A 1 221 ? 23.668 -34.254 -29.956 1.00 70.62 221 THR A C 1
ATOM 1708 O O . THR A 1 221 ? 22.550 -34.539 -30.390 1.00 70.62 221 THR A O 1
ATOM 1711 N N . ALA A 1 222 ? 24.785 -34.926 -30.246 1.00 61.41 222 ALA A N 1
ATOM 1712 C CA . ALA A 1 222 ? 24.812 -36.218 -30.930 1.00 61.41 222 ALA A CA 1
ATOM 1713 C C . ALA A 1 222 ? 24.115 -37.312 -30.109 1.00 61.41 222 ALA A C 1
ATOM 1715 O O . ALA A 1 222 ? 24.133 -37.203 -28.859 1.00 61.41 222 ALA A O 1
#

pLDDT: mean 89.82, std 12.01, range [40.66, 98.75]

Foldseek 3Di:
DDPVVVVPDDDDDDDQDDLVVLLVLLVVLCVVVVHHQLADPQLSSLLSVVCVRPSVVSSVLVVLSVVVVDDNPDRDHNVSSCVSVVPQQAADDVPDCVLVVLLVQLLVCLLVLNLVSNLVSLVSCVSNVHDVLVSLVSLLVCQCAWQNPQDPCLNVLSVVLSVQCVVPPPPVSSVSVSVSSNCSSNHDTDRPVVVVVVVVVVCCVVVPDDDDDPVPDDDDDD

Solvent-accessible surface area (backbone atoms only — not comparable to full-atom values): 12442 Å² total; per-residue (Å²): 134,60,74,75,55,61,77,78,47,90,85,79,89,81,76,71,42,51,63,68,58,36,49,51,50,50,53,53,49,25,61,74,69,74,46,74,76,39,50,34,75,66,21,49,50,46,50,31,58,74,25,72,32,39,64,67,58,36,50,52,54,52,50,55,56,56,74,65,66,65,60,73,65,75,55,30,44,49,70,55,44,48,52,62,62,65,67,46,64,52,88,62,51,92,88,41,69,62,56,58,50,42,58,49,47,24,53,51,24,31,74,70,44,34,43,69,59,22,52,51,34,49,50,54,40,55,56,26,66,49,61,62,69,58,52,44,54,54,49,34,48,42,24,52,39,47,18,18,81,64,40,65,62,39,40,59,50,34,52,49,29,43,55,47,24,75,72,58,36,83,72,75,15,52,55,37,53,51,55,46,50,48,50,56,10,71,47,54,74,29,42,62,64,47,53,50,50,54,51,51,54,50,50,46,66,75,61,56,87,72,74,77,59,79,92,75,53,80,77,82,80,128

Sequence (222 aa):
MNGALLSRLQVLVLHPLDTVALLEILSRAEIQLGTRLPLDENARNALALMADGDGRYLLNLVESLHEFALPPEPLLNPDELAVHLARRPLNYDRAGDEHYNLISALHKSLRASDCDAALYWLARMVQAGEDQRYILRRLTRFASEDIGLAAPEAVGKAIAAWHSFERLGAPEGDLALAELVIFLATAPKSNAAYLAWKSALNTAREKGTLMPPKHILNAPTA

Secondary structure (DSSP, 8-state):
--HHHHTTS---PPPPPPHHHHHHHHHHHHHHHTS--SB-HHHHHHHHHHHTT-HHHHHHHHHHHHHTT--SSSPBPHHHHHHHHHT-SS---TTSHHHHHHHHHHHHHHHTT-HHHHHHHHHHHHHTT--HHHHHHHHHHHIIIIIGGGSTHHHHHHHHHHHHHHHH-TTTTHHHHHHHHHHHHHSPP--HHHHHHHHHHHHHHHH-SPPPPGGGSPPPP-

Radius of gyration: 25.86 Å; Cα contacts (8 Å, |Δi|>4): 216; chains: 1; bounding box: 58×50×69 Å

Nearest PDB structures (foldseek):
  3bge-assembly1_B  TM=9.470E-01  e=2.030E-09  Haemophilus influenzae 86-028NP
  3pvs-assembly1_A  TM=5.952E-01  e=2.229E-12  Escherichia coli
  3pvs-assembly1_C  TM=5.935E-01  e=1.380E-12  Escherichia coli
  3pvs-assembly1_B  TM=5.823E-01  e=1.840E-12  Escherichia coli
  3pvs-assembly1_D  TM=5.846E-01  e=2.701E-12  Escherichia coli